Protein AF-A0A7S3TFR4-F1 (afdb_monomer_lite)

Structure (mmCIF, N/CA/C/O backbone):
data_AF-A0A7S3TFR4-F1
#
_entry.id   AF-A0A7S3TFR4-F1
#
loop_
_atom_site.group_PDB
_atom_site.id
_atom_site.type_symbol
_atom_site.label_atom_id
_atom_site.label_alt_id
_atom_site.label_comp_id
_atom_site.label_asym_id
_atom_site.label_entity_id
_atom_site.label_seq_id
_atom_site.pdbx_PDB_ins_code
_atom_site.Cartn_x
_atom_site.Cartn_y
_atom_site.Cartn_z
_atom_site.occupancy
_atom_site.B_iso_or_equiv
_atom_site.auth_seq_id
_atom_site.auth_comp_id
_atom_site.auth_asym_id
_atom_site.auth_atom_id
_atom_site.pdbx_PDB_model_num
ATOM 1 N N . MET A 1 1 ? 2.075 4.810 -17.997 1.00 64.62 1 MET A N 1
ATOM 2 C CA . MET A 1 1 ? 2.510 5.955 -17.161 1.00 64.62 1 MET A CA 1
ATOM 3 C C . MET A 1 1 ? 2.502 7.228 -18.010 1.00 64.62 1 MET A C 1
ATOM 5 O O . MET A 1 1 ? 2.762 7.142 -19.197 1.00 64.62 1 MET A O 1
ATOM 9 N N . VAL A 1 2 ? 2.204 8.414 -17.454 1.00 76.00 2 VAL A N 1
ATOM 10 C CA . VAL A 1 2 ? 2.139 9.679 -18.241 1.00 76.00 2 VAL A CA 1
ATOM 11 C C . VAL A 1 2 ? 3.445 9.972 -18.997 1.00 76.00 2 VAL A C 1
ATOM 13 O O . VAL A 1 2 ? 3.417 10.585 -20.059 1.00 76.00 2 VAL A O 1
ATOM 16 N N . ILE A 1 3 ? 4.580 9.502 -18.472 1.00 80.31 3 ILE A N 1
ATOM 17 C CA . ILE A 1 3 ? 5.901 9.710 -19.076 1.00 80.31 3 ILE A CA 1
ATOM 18 C C . ILE A 1 3 ? 6.060 8.954 -20.402 1.00 80.31 3 ILE A C 1
ATOM 20 O O . ILE A 1 3 ? 6.791 9.419 -21.267 1.00 80.31 3 ILE A O 1
ATOM 24 N N . ASP A 1 4 ? 5.342 7.839 -20.576 1.00 77.88 4 ASP A N 1
ATOM 25 C CA . ASP A 1 4 ? 5.481 6.944 -21.734 1.00 77.88 4 ASP A CA 1
ATOM 26 C C . ASP A 1 4 ? 4.886 7.563 -23.007 1.00 77.88 4 ASP A C 1
ATOM 28 O O . ASP A 1 4 ? 5.137 7.104 -24.115 1.00 77.88 4 ASP A O 1
ATOM 32 N N . SER A 1 5 ? 4.074 8.614 -22.859 1.00 83.94 5 SER A N 1
ATOM 33 C CA . SER A 1 5 ? 3.459 9.344 -23.972 1.00 83.94 5 SER A CA 1
ATOM 34 C C . SER A 1 5 ? 4.226 10.612 -24.366 1.00 83.94 5 SER A C 1
ATOM 36 O O . SER A 1 5 ? 3.820 11.293 -25.307 1.00 83.94 5 SER A O 1
ATOM 38 N N . ILE A 1 6 ? 5.299 10.973 -23.648 1.00 85.25 6 ILE A N 1
ATOM 39 C CA . ILE A 1 6 ? 6.061 12.204 -23.896 1.00 85.25 6 ILE A CA 1
ATOM 40 C C . ILE A 1 6 ? 7.298 11.860 -24.738 1.00 85.25 6 ILE A C 1
ATOM 42 O O . ILE A 1 6 ? 8.104 11.037 -24.305 1.00 85.25 6 ILE A O 1
ATOM 46 N N . PRO A 1 7 ? 7.501 12.496 -25.908 1.00 83.69 7 PRO A N 1
ATOM 47 C CA . PRO A 1 7 ? 8.682 12.240 -26.724 1.00 83.69 7 PRO A CA 1
ATOM 48 C C . PRO A 1 7 ? 9.962 12.685 -26.007 1.00 83.69 7 PRO A C 1
ATOM 50 O O . PRO A 1 7 ? 9.965 13.645 -25.227 1.00 83.69 7 PRO A O 1
ATOM 53 N N . PHE A 1 8 ? 11.072 12.018 -26.323 1.00 82.38 8 PHE A N 1
ATOM 54 C CA . PHE A 1 8 ? 12.394 12.391 -25.827 1.00 82.38 8 PHE A CA 1
ATOM 55 C C . PHE A 1 8 ? 12.713 13.853 -26.163 1.00 82.38 8 PHE A C 1
ATOM 57 O O . PHE A 1 8 ? 12.559 14.307 -27.296 1.00 82.38 8 PHE A O 1
ATOM 64 N N . GLY A 1 9 ? 13.163 14.609 -25.162 1.00 86.06 9 GLY A N 1
ATOM 65 C CA . GLY A 1 9 ? 13.486 16.022 -25.325 1.00 86.06 9 GLY A CA 1
ATOM 66 C C . GLY A 1 9 ? 13.592 16.771 -23.996 1.00 86.06 9 GLY A C 1
ATOM 67 O O . GLY A 1 9 ? 13.460 16.171 -22.925 1.00 86.06 9 GLY A O 1
ATOM 68 N N . PRO A 1 10 ? 13.794 18.100 -24.034 1.00 90.38 10 PRO A N 1
ATOM 69 C CA . PRO A 1 10 ? 13.899 18.918 -22.825 1.00 90.38 10 PRO A CA 1
ATOM 70 C C . PRO A 1 10 ? 12.618 18.881 -21.977 1.00 90.38 10 PRO A C 1
ATOM 72 O O . PRO A 1 10 ? 12.690 18.914 -20.752 1.00 90.38 10 PRO A O 1
ATOM 75 N N . VAL A 1 11 ? 11.444 18.738 -22.607 1.00 89.69 11 VAL A N 1
ATOM 76 C CA . VAL A 1 11 ? 10.155 18.606 -21.903 1.00 89.69 11 VAL A CA 1
ATOM 77 C C . VAL A 1 11 ? 10.121 17.336 -21.048 1.00 89.69 11 VAL A C 1
ATOM 79 O O . VAL A 1 11 ? 9.733 17.398 -19.882 1.00 89.69 11 VAL A O 1
ATOM 82 N N . PHE A 1 12 ? 10.592 16.206 -21.588 1.00 87.69 12 PHE A N 1
ATOM 83 C CA . PHE A 1 12 ? 10.693 14.951 -20.845 1.00 87.69 12 PHE A CA 1
ATOM 84 C C . PHE A 1 12 ? 11.655 15.064 -19.652 1.00 87.69 12 PHE A C 1
ATOM 86 O O . PHE A 1 12 ? 11.333 14.613 -18.552 1.00 87.69 12 PHE A O 1
ATOM 93 N N . GLN A 1 13 ? 12.812 15.709 -19.836 1.00 90.25 13 GLN A N 1
ATOM 94 C CA . GLN A 1 13 ? 13.798 15.900 -18.764 1.00 90.25 13 GLN A CA 1
ATOM 95 C C . GLN A 1 13 ? 13.233 16.739 -17.613 1.00 90.25 13 GLN A C 1
ATOM 97 O O . GLN A 1 13 ? 13.376 16.369 -16.448 1.00 90.25 13 GLN A O 1
ATOM 102 N N . VAL A 1 14 ? 12.541 17.838 -17.931 1.00 93.94 14 VAL A N 1
ATOM 103 C CA . VAL A 1 14 ? 11.892 18.695 -16.927 1.00 93.94 14 VAL A CA 1
ATOM 104 C C . VAL A 1 14 ? 10.770 17.944 -16.207 1.00 93.94 14 VAL A C 1
ATOM 106 O O . VAL A 1 14 ? 10.695 17.994 -14.978 1.00 93.94 14 VAL A O 1
ATOM 109 N N . ALA A 1 15 ? 9.929 17.209 -16.941 1.00 92.75 15 ALA A N 1
ATOM 110 C CA . ALA A 1 15 ? 8.872 16.388 -16.351 1.00 92.75 15 ALA A CA 1
ATOM 111 C C . ALA A 1 15 ? 9.447 15.321 -15.405 1.00 92.75 15 ALA A C 1
ATOM 113 O O . ALA A 1 15 ? 8.971 15.170 -14.280 1.00 92.75 15 ALA A O 1
ATOM 114 N N . SER A 1 16 ? 10.523 14.649 -15.816 1.00 90.31 16 SER A N 1
ATOM 115 C CA . SER A 1 16 ? 11.222 13.646 -15.008 1.00 90.31 16 SER A CA 1
ATOM 116 C C . SER A 1 16 ? 11.832 14.250 -13.745 1.00 90.31 16 SER A C 1
ATOM 118 O O . SER A 1 16 ? 11.647 13.712 -12.657 1.00 90.31 16 SER A O 1
ATOM 120 N N . ALA A 1 17 ? 12.489 15.409 -13.847 1.00 92.81 17 ALA A N 1
ATOM 121 C CA . ALA A 1 17 ? 13.048 16.109 -12.691 1.00 92.81 17 ALA A CA 1
ATOM 122 C C . ALA A 1 17 ? 11.959 16.533 -11.690 1.00 92.81 17 ALA A C 1
ATOM 124 O O . ALA A 1 17 ? 12.129 16.385 -10.475 1.00 92.81 17 ALA A O 1
ATOM 125 N N . CYS A 1 18 ? 10.817 17.012 -12.191 1.00 95.44 18 CYS A N 1
ATOM 126 C CA . CYS A 1 18 ? 9.659 17.347 -11.367 1.00 95.44 18 CYS A CA 1
ATOM 127 C C . CYS A 1 18 ? 9.101 16.106 -10.651 1.00 95.44 18 CYS A C 1
ATOM 129 O O . CYS A 1 18 ? 8.887 16.142 -9.439 1.00 95.44 18 CYS A O 1
ATOM 131 N N . LEU A 1 19 ? 8.944 14.984 -11.365 1.00 92.12 19 LEU A N 1
ATOM 132 C CA . LEU A 1 19 ? 8.474 13.720 -10.792 1.00 92.12 19 LEU A CA 1
ATOM 133 C C . LEU A 1 19 ? 9.426 13.179 -9.723 1.00 92.12 19 LEU A C 1
ATOM 135 O O . LEU A 1 19 ? 8.970 12.827 -8.639 1.00 92.12 19 LEU A O 1
ATOM 139 N N . VAL A 1 20 ? 10.736 13.174 -9.978 1.00 92.44 20 VAL A N 1
ATOM 140 C CA . VAL A 1 20 ? 11.746 12.754 -8.992 1.00 92.44 20 VAL A CA 1
ATOM 141 C C . VAL A 1 20 ? 11.680 13.633 -7.746 1.00 92.44 20 VAL A C 1
ATOM 143 O O . VAL A 1 20 ? 11.651 13.119 -6.629 1.00 92.44 20 VAL A O 1
ATOM 146 N N . THR A 1 21 ? 11.585 14.953 -7.922 1.00 96.00 21 THR A N 1
ATOM 147 C CA . THR A 1 21 ? 11.464 15.901 -6.805 1.00 96.00 21 THR A CA 1
ATOM 148 C C . THR A 1 21 ? 10.192 15.638 -5.997 1.00 96.00 21 THR A C 1
ATOM 150 O O . THR A 1 21 ? 10.235 15.548 -4.769 1.00 96.00 21 THR A O 1
ATOM 153 N N . HIS A 1 22 ? 9.058 15.460 -6.676 1.00 95.44 22 HIS A N 1
ATOM 154 C CA . HIS A 1 22 ? 7.780 15.161 -6.042 1.00 95.44 22 HIS A CA 1
ATOM 155 C C . HIS A 1 22 ? 7.811 13.827 -5.278 1.00 95.44 22 HIS A C 1
ATOM 157 O O . HIS A 1 22 ? 7.335 13.759 -4.140 1.00 95.44 22 HIS A O 1
ATOM 163 N N . MET A 1 23 ? 8.406 12.785 -5.866 1.00 92.75 23 MET A N 1
ATOM 164 C CA . MET A 1 23 ? 8.566 11.474 -5.234 1.00 92.75 23 MET A CA 1
ATOM 165 C C . MET A 1 23 ? 9.485 11.540 -4.015 1.00 92.75 23 MET A C 1
ATOM 167 O O . MET A 1 23 ? 9.132 10.994 -2.972 1.00 92.75 23 MET A O 1
ATOM 171 N N . LEU A 1 24 ? 10.606 12.261 -4.098 1.00 93.81 24 LEU A N 1
ATOM 172 C CA . LEU A 1 24 ? 11.538 12.434 -2.985 1.00 93.81 24 LEU A CA 1
ATOM 173 C C . LEU A 1 24 ? 10.867 13.122 -1.790 1.00 93.81 24 LEU A C 1
ATOM 175 O O . LEU A 1 24 ? 10.916 12.611 -0.673 1.00 93.81 24 LEU A O 1
ATOM 179 N N . ILE A 1 25 ? 10.191 14.251 -2.023 1.00 96.88 25 ILE A N 1
ATOM 180 C CA . ILE A 1 25 ? 9.487 14.990 -0.964 1.00 96.88 25 ILE A CA 1
ATOM 181 C C . ILE A 1 25 ? 8.384 14.120 -0.347 1.00 96.88 25 ILE A C 1
ATOM 183 O O . ILE A 1 25 ? 8.279 14.014 0.876 1.00 96.88 25 ILE A O 1
ATOM 187 N N . SER A 1 26 ? 7.586 13.457 -1.187 1.00 95.38 26 SER A N 1
ATOM 188 C CA . SER A 1 26 ? 6.506 12.578 -0.732 1.00 95.38 26 SER A CA 1
ATOM 189 C C . SER A 1 26 ? 7.031 11.401 0.090 1.00 95.38 26 SER A C 1
ATOM 191 O O . SER A 1 26 ? 6.427 11.054 1.106 1.00 95.38 26 SER A O 1
ATOM 193 N N . TYR A 1 27 ? 8.155 10.805 -0.317 1.00 92.50 27 TYR A N 1
ATOM 194 C CA . TYR A 1 27 ? 8.808 9.726 0.416 1.00 92.50 27 TYR A CA 1
ATOM 195 C C . TYR A 1 27 ? 9.276 10.195 1.793 1.00 92.50 27 TYR A C 1
ATOM 197 O O . TYR A 1 27 ? 8.925 9.560 2.781 1.00 92.50 27 TYR A O 1
ATOM 205 N N . LEU A 1 28 ? 9.971 11.335 1.881 1.00 93.69 28 LEU A N 1
ATOM 206 C CA . LEU A 1 28 ? 10.481 11.868 3.151 1.00 93.69 28 LEU A CA 1
ATOM 207 C C . LEU A 1 28 ? 9.361 12.168 4.158 1.00 93.69 28 LEU A C 1
ATOM 209 O O . LEU A 1 28 ? 9.478 11.844 5.339 1.00 93.69 28 LEU A O 1
ATOM 213 N N . ILE A 1 29 ? 8.251 12.758 3.704 1.00 96.19 29 ILE A N 1
ATOM 214 C CA . ILE A 1 29 ? 7.110 13.057 4.583 1.00 96.19 29 ILE A CA 1
ATOM 215 C C . ILE A 1 29 ? 6.465 11.753 5.073 1.00 96.19 29 ILE A C 1
ATOM 217 O O . ILE A 1 29 ? 6.232 11.580 6.272 1.00 96.19 29 ILE A O 1
ATOM 221 N N . LYS A 1 30 ? 6.196 10.812 4.158 1.00 94.31 30 LYS A N 1
ATOM 222 C CA . LYS A 1 30 ? 5.551 9.534 4.493 1.00 94.31 30 LYS A CA 1
ATOM 223 C C . LYS A 1 30 ? 6.444 8.659 5.375 1.00 94.31 30 LYS A C 1
ATOM 225 O O . LYS A 1 30 ? 5.941 8.063 6.326 1.00 94.31 30 LYS A O 1
ATOM 230 N N . SER A 1 31 ? 7.753 8.615 5.122 1.00 94.25 31 SER A N 1
ATOM 231 C CA . SER A 1 31 ? 8.696 7.788 5.881 1.00 94.25 31 SER A CA 1
ATOM 232 C C . SER A 1 31 ? 8.783 8.218 7.343 1.00 94.25 31 SER A C 1
ATOM 234 O O . SER A 1 31 ? 8.852 7.357 8.217 1.00 94.25 31 SER A O 1
ATOM 236 N N . VAL A 1 32 ? 8.716 9.522 7.639 1.00 95.50 32 VAL A N 1
ATOM 237 C CA . VAL A 1 32 ? 8.711 10.028 9.023 1.00 95.50 32 VAL A CA 1
ATOM 238 C C . VAL A 1 32 ? 7.452 9.581 9.767 1.00 95.50 32 VAL A C 1
ATOM 240 O O . VAL A 1 32 ? 7.544 9.113 10.903 1.00 95.50 32 VAL A O 1
ATOM 243 N N . VAL A 1 33 ? 6.278 9.675 9.134 1.00 96.06 33 VAL A N 1
ATOM 244 C CA . VAL A 1 33 ? 5.006 9.252 9.746 1.00 96.06 33 VAL A CA 1
ATOM 245 C C . VAL A 1 33 ? 4.995 7.744 9.996 1.00 96.06 33 VAL A C 1
ATOM 247 O O . VAL A 1 33 ? 4.668 7.309 11.100 1.00 96.06 33 VAL A O 1
ATOM 250 N N . VAL A 1 34 ? 5.403 6.954 9.000 1.00 94.62 34 VAL A N 1
ATOM 251 C CA . VAL A 1 34 ? 5.481 5.490 9.100 1.00 94.62 34 VAL A CA 1
ATOM 252 C C . VAL A 1 34 ? 6.470 5.079 10.189 1.00 94.62 34 VAL A C 1
ATOM 254 O O . VAL A 1 34 ? 6.107 4.320 11.083 1.00 94.62 34 VAL A O 1
ATOM 257 N N . THR A 1 35 ? 7.682 5.634 10.189 1.00 95.50 35 THR A N 1
ATOM 258 C CA . THR A 1 35 ? 8.710 5.323 11.198 1.00 95.50 35 THR A CA 1
ATOM 259 C C . THR A 1 35 ? 8.235 5.669 12.605 1.00 95.50 35 THR A C 1
ATOM 261 O O . THR A 1 35 ? 8.437 4.884 13.527 1.00 95.50 35 THR A O 1
ATOM 264 N N . LYS A 1 36 ? 7.527 6.793 12.781 1.00 95.06 36 LYS A N 1
ATOM 265 C CA . LYS A 1 36 ? 6.927 7.155 14.071 1.00 95.06 36 LYS A CA 1
ATOM 266 C C . LYS A 1 36 ? 5.860 6.165 14.516 1.00 95.06 36 LYS A C 1
ATOM 268 O O . LYS A 1 36 ? 5.837 5.794 15.686 1.00 95.06 36 LYS A O 1
ATOM 273 N N . ALA A 1 37 ? 4.993 5.732 13.604 1.00 95.25 37 ALA A N 1
ATOM 274 C CA . ALA A 1 37 ? 3.982 4.724 13.902 1.00 95.25 37 ALA A CA 1
ATOM 275 C C . ALA A 1 37 ? 4.628 3.387 14.304 1.00 95.25 37 ALA A C 1
ATOM 277 O O . ALA A 1 37 ? 4.241 2.814 15.320 1.00 95.25 37 ALA A O 1
ATOM 278 N N . PHE A 1 38 ? 5.658 2.941 13.577 1.00 95.31 38 PHE A N 1
ATOM 279 C CA . PHE A 1 38 ? 6.428 1.740 13.915 1.00 95.31 38 PHE A CA 1
ATOM 280 C C . PHE A 1 38 ? 7.137 1.862 15.266 1.00 95.31 38 PHE A C 1
ATOM 282 O O . PHE A 1 38 ? 7.033 0.959 16.091 1.00 95.31 38 PHE A O 1
ATOM 289 N N . HIS A 1 39 ? 7.805 2.986 15.534 1.00 95.81 39 HIS A N 1
ATOM 290 C CA . HIS A 1 39 ? 8.498 3.197 16.803 1.00 95.81 39 HIS A CA 1
ATOM 291 C C . HIS A 1 39 ? 7.521 3.212 17.987 1.00 95.81 39 HIS A C 1
ATOM 293 O O . HIS A 1 39 ? 7.762 2.537 18.983 1.00 95.81 39 HIS A O 1
ATOM 299 N N . ASN A 1 40 ? 6.378 3.895 17.849 1.00 96.06 40 ASN A N 1
ATOM 300 C CA . ASN A 1 40 ? 5.315 3.882 18.857 1.00 96.06 40 ASN A CA 1
ATOM 301 C C . ASN A 1 40 ? 4.728 2.479 19.074 1.00 96.06 40 ASN A C 1
ATOM 303 O O . ASN A 1 40 ? 4.366 2.144 20.197 1.00 96.06 40 ASN A O 1
ATOM 307 N N . ALA A 1 41 ? 4.610 1.667 18.021 1.00 95.31 41 ALA A N 1
ATOM 308 C CA . ALA A 1 41 ? 4.085 0.309 18.126 1.00 95.31 41 ALA A CA 1
ATOM 309 C C . ALA A 1 41 ? 5.061 -0.651 18.828 1.00 95.31 41 ALA A C 1
ATOM 311 O O . ALA A 1 41 ? 4.618 -1.553 19.537 1.00 95.31 41 ALA A O 1
ATOM 312 N N . LEU A 1 42 ? 6.372 -0.461 18.644 1.00 95.19 42 LEU A N 1
ATOM 313 C CA . LEU A 1 42 ? 7.409 -1.315 19.230 1.00 95.19 42 LEU A CA 1
ATOM 314 C C . LEU A 1 42 ? 7.815 -0.890 20.649 1.00 95.19 42 LEU A C 1
ATOM 316 O O . LEU A 1 42 ? 8.076 -1.749 21.488 1.00 95.19 42 LEU A O 1
ATOM 320 N N . ASP A 1 43 ? 7.881 0.414 20.924 1.00 94.44 43 ASP A N 1
ATOM 321 C CA . ASP A 1 43 ? 8.330 0.956 22.211 1.00 94.44 43 ASP A CA 1
ATOM 322 C C . ASP A 1 43 ? 7.586 2.253 22.572 1.00 94.44 43 ASP A C 1
ATOM 324 O O . ASP A 1 43 ? 8.154 3.345 22.642 1.00 94.44 43 ASP A O 1
ATOM 328 N N . ALA A 1 44 ? 6.280 2.128 22.830 1.00 94.31 44 ALA A N 1
ATOM 329 C CA . ALA A 1 44 ? 5.421 3.253 23.207 1.00 94.31 44 ALA A CA 1
ATOM 330 C C . ALA A 1 44 ? 5.934 4.040 24.430 1.00 94.31 44 ALA A C 1
ATOM 332 O O . ALA A 1 44 ? 5.674 5.237 24.539 1.00 94.31 44 ALA A O 1
ATOM 333 N N . ALA A 1 45 ? 6.656 3.384 25.349 1.00 93.81 45 ALA A N 1
ATOM 334 C CA . ALA A 1 45 ? 7.148 3.999 26.581 1.00 93.81 45 ALA A CA 1
ATOM 335 C C . ALA A 1 45 ? 8.323 4.955 26.335 1.00 93.81 45 ALA A C 1
ATOM 337 O O . ALA A 1 45 ? 8.422 5.989 26.995 1.00 93.81 45 ALA A O 1
ATOM 338 N N . ASN A 1 46 ? 9.209 4.626 25.390 1.00 91.19 46 ASN A N 1
ATOM 339 C CA . ASN A 1 46 ? 10.393 5.437 25.102 1.00 91.19 46 ASN A CA 1
ATOM 340 C C . ASN A 1 46 ? 10.244 6.321 23.859 1.00 91.19 46 ASN A C 1
ATOM 342 O O . ASN A 1 46 ? 11.061 7.223 23.670 1.00 91.19 46 ASN A O 1
ATOM 346 N N . ALA A 1 47 ? 9.203 6.126 23.044 1.00 90.12 47 ALA A N 1
ATOM 347 C CA . ALA A 1 47 ? 9.046 6.826 21.771 1.00 90.12 47 ALA A CA 1
ATOM 348 C C . ALA A 1 47 ? 8.946 8.361 21.880 1.00 90.12 47 ALA A C 1
ATOM 350 O O . ALA A 1 47 ? 9.276 9.062 20.924 1.00 90.12 47 ALA A O 1
ATOM 351 N N . SER A 1 48 ? 8.527 8.900 23.031 1.00 92.25 48 SER A N 1
ATOM 352 C CA . SER A 1 48 ? 8.459 10.349 23.284 1.00 92.25 48 SER A CA 1
ATOM 353 C C . SER A 1 48 ? 9.616 10.904 24.121 1.00 92.25 48 SER A C 1
ATOM 355 O O . SER A 1 48 ? 9.657 12.108 24.366 1.00 92.25 48 SER A O 1
ATOM 357 N N . LEU A 1 49 ? 10.523 10.054 24.613 1.00 93.62 49 LEU A N 1
ATOM 358 C CA . LEU A 1 49 ? 11.623 10.472 25.483 1.00 93.62 49 LEU A CA 1
ATOM 359 C C . LEU A 1 49 ? 12.861 10.831 24.657 1.00 93.62 49 LEU A C 1
ATOM 361 O O . LEU A 1 49 ? 13.272 10.057 23.794 1.00 93.62 49 LEU A O 1
ATOM 365 N N . ASP A 1 50 ? 13.519 11.944 24.985 1.00 94.94 50 ASP A N 1
ATOM 366 C CA . ASP A 1 50 ? 14.771 12.368 24.342 1.00 94.94 50 ASP A CA 1
ATOM 367 C C . ASP A 1 50 ? 15.991 11.652 24.952 1.00 94.94 50 ASP A C 1
ATOM 369 O O . ASP A 1 50 ? 16.876 12.238 25.574 1.00 94.94 50 ASP A O 1
ATOM 373 N N . THR A 1 51 ? 15.999 10.323 24.851 1.00 96.44 51 THR A N 1
ATOM 374 C CA . THR A 1 51 ? 17.104 9.480 25.327 1.00 96.44 51 THR A CA 1
ATOM 375 C C . THR A 1 51 ? 17.888 8.914 24.148 1.00 96.44 51 THR A C 1
ATOM 377 O O . THR A 1 51 ? 17.327 8.631 23.088 1.00 96.44 51 THR A O 1
ATOM 380 N N . ARG A 1 52 ? 19.191 8.649 24.332 1.00 95.19 52 ARG A N 1
ATOM 381 C CA . ARG A 1 52 ? 20.021 7.986 23.301 1.00 95.19 52 ARG A CA 1
ATOM 382 C C . ARG A 1 52 ? 19.422 6.658 22.822 1.00 95.19 52 ARG A C 1
ATOM 384 O O . ARG A 1 52 ? 19.568 6.309 21.656 1.00 95.19 52 ARG A O 1
ATOM 391 N N . ARG A 1 53 ? 18.737 5.932 23.713 1.00 93.69 53 ARG A N 1
ATOM 392 C CA . ARG A 1 53 ? 18.047 4.676 23.391 1.00 93.69 53 ARG A CA 1
ATOM 393 C C . ARG A 1 53 ? 16.874 4.899 22.432 1.00 93.69 53 ARG A C 1
ATOM 395 O O . ARG A 1 53 ? 16.768 4.159 21.462 1.00 93.69 53 ARG A O 1
ATOM 402 N N . SER A 1 54 ? 16.053 5.923 22.670 1.00 94.25 54 SER A N 1
ATOM 403 C CA . SER A 1 54 ? 14.942 6.298 21.781 1.00 94.25 54 SER A CA 1
ATOM 404 C C . SER A 1 54 ? 15.445 6.696 20.389 1.00 94.25 54 SER A C 1
ATOM 406 O O . SER A 1 54 ? 14.946 6.205 19.378 1.00 94.25 54 SER A O 1
ATOM 408 N N . TRP A 1 55 ? 16.529 7.476 20.321 1.00 95.56 55 TRP A N 1
ATOM 409 C CA . TRP A 1 55 ? 17.186 7.811 19.053 1.00 95.56 55 TRP A CA 1
ATOM 410 C C . TRP A 1 55 ? 17.729 6.583 18.314 1.00 95.56 55 TRP A C 1
ATOM 412 O O . TRP A 1 55 ? 17.576 6.482 17.097 1.00 95.56 55 TRP A O 1
ATOM 422 N N . ALA A 1 56 ? 18.348 5.634 19.020 1.00 95.75 56 ALA A N 1
ATOM 423 C CA . ALA A 1 56 ? 18.810 4.387 18.412 1.00 95.75 56 ALA A CA 1
ATOM 424 C C . ALA A 1 56 ? 17.635 3.544 17.880 1.00 95.75 56 ALA A C 1
ATOM 426 O O . ALA A 1 56 ? 17.704 3.047 16.757 1.00 95.75 56 ALA A O 1
ATOM 427 N N . GLY A 1 57 ? 16.540 3.447 18.645 1.00 95.06 57 GLY A N 1
ATOM 428 C CA . GLY A 1 57 ? 15.308 2.767 18.232 1.00 95.06 57 GLY A CA 1
ATOM 429 C C . GLY A 1 57 ? 14.675 3.396 16.990 1.00 95.06 57 GLY A C 1
ATOM 430 O O . GLY A 1 57 ? 14.341 2.688 16.039 1.00 95.06 57 GLY A O 1
ATOM 431 N N . TRP A 1 58 ? 14.603 4.728 16.943 1.00 95.00 58 TRP A N 1
ATOM 432 C CA . TRP A 1 58 ? 14.130 5.468 15.773 1.00 95.00 58 TRP A CA 1
ATOM 433 C C . TRP A 1 58 ? 14.979 5.193 14.526 1.00 95.00 58 TRP A C 1
ATOM 435 O O . TRP A 1 58 ? 14.437 4.869 13.469 1.00 95.00 58 TRP A O 1
ATOM 445 N N . ASN A 1 59 ? 16.310 5.284 14.640 1.00 96.00 59 ASN A N 1
ATOM 446 C CA . ASN A 1 59 ? 17.217 5.022 13.518 1.00 96.00 59 ASN A CA 1
ATOM 447 C C . ASN A 1 59 ? 17.097 3.579 13.012 1.00 96.00 59 ASN A C 1
ATOM 449 O O . ASN A 1 59 ? 17.098 3.357 11.803 1.00 96.00 59 ASN A O 1
ATOM 453 N N . LEU A 1 60 ? 16.936 2.607 13.915 1.00 96.31 60 LEU A N 1
ATOM 454 C CA . LEU A 1 60 ? 16.709 1.212 13.544 1.00 96.31 60 LEU A CA 1
ATOM 455 C C . LEU A 1 60 ? 15.385 1.030 12.784 1.00 96.31 60 LEU A C 1
ATOM 457 O O . LEU A 1 60 ? 15.353 0.327 11.773 1.00 96.31 60 LEU A O 1
ATOM 461 N N . CYS A 1 61 ? 14.308 1.692 13.220 1.00 95.62 61 CYS A N 1
ATOM 462 C CA . CYS A 1 61 ? 13.026 1.670 12.512 1.00 95.62 61 CYS A CA 1
ATOM 463 C C . CYS A 1 61 ? 13.155 2.284 11.109 1.00 95.62 61 CYS A C 1
ATOM 465 O O . CYS A 1 61 ? 12.709 1.681 10.135 1.00 95.62 61 CYS A O 1
ATOM 467 N N . MET A 1 62 ? 13.822 3.437 10.989 1.00 95.94 62 MET A N 1
ATOM 468 C CA . MET A 1 62 ? 14.059 4.104 9.704 1.00 95.94 62 MET A CA 1
ATOM 469 C C . MET A 1 62 ? 14.872 3.217 8.751 1.00 95.94 62 MET A C 1
ATOM 471 O O . MET A 1 62 ? 14.503 3.054 7.588 1.00 95.94 62 MET A O 1
ATOM 475 N N . LEU A 1 63 ? 15.949 2.600 9.250 1.00 96.38 63 LEU A N 1
ATOM 476 C CA . LEU A 1 63 ? 16.778 1.673 8.480 1.00 96.38 63 LEU A CA 1
ATOM 477 C C . LEU A 1 63 ? 15.966 0.460 8.011 1.00 96.38 63 LEU A C 1
ATOM 479 O O . LEU A 1 63 ? 16.081 0.061 6.858 1.00 96.38 63 LEU A O 1
ATOM 483 N N . THR A 1 64 ? 15.107 -0.083 8.873 1.00 95.75 64 THR A N 1
ATOM 484 C CA . THR A 1 64 ? 14.240 -1.223 8.539 1.00 95.75 64 THR A CA 1
ATOM 485 C C . THR A 1 64 ? 13.262 -0.873 7.417 1.00 95.75 64 THR A C 1
ATOM 487 O O . THR A 1 64 ? 13.141 -1.626 6.453 1.00 95.75 64 THR A O 1
ATOM 490 N N . VAL A 1 65 ? 12.605 0.290 7.497 1.00 94.38 65 VAL A N 1
ATOM 491 C CA . VAL A 1 65 ? 11.692 0.768 6.446 1.00 94.38 65 VAL A CA 1
ATOM 492 C C . VAL A 1 65 ? 12.443 1.001 5.132 1.00 94.38 65 VAL A C 1
ATOM 494 O O . VAL A 1 65 ? 11.965 0.592 4.077 1.00 94.38 65 VAL A O 1
ATOM 497 N N . MET A 1 66 ? 13.637 1.601 5.187 1.00 93.81 66 MET A N 1
ATOM 498 C CA . MET A 1 66 ? 14.466 1.848 4.004 1.00 93.81 66 MET A CA 1
ATOM 499 C C . MET A 1 66 ? 14.918 0.546 3.332 1.00 93.81 66 MET A C 1
ATOM 501 O O . MET A 1 66 ? 14.808 0.419 2.115 1.00 93.81 66 MET A O 1
ATOM 505 N N . VAL A 1 67 ? 15.389 -0.435 4.109 1.00 94.88 67 VAL A N 1
ATOM 506 C CA . VAL A 1 67 ? 15.777 -1.756 3.588 1.00 94.88 67 VAL A CA 1
ATOM 507 C C . VAL A 1 67 ? 14.568 -2.476 2.995 1.00 94.88 67 VAL A C 1
ATOM 509 O O . VAL A 1 67 ? 14.675 -3.032 1.908 1.00 94.88 67 VAL A O 1
ATOM 512 N N . GLY A 1 68 ? 13.405 -2.418 3.649 1.00 92.50 68 GLY A N 1
ATOM 513 C CA . GLY A 1 68 ? 12.166 -2.989 3.118 1.00 92.50 68 GLY A CA 1
ATOM 514 C C . GLY A 1 68 ? 11.765 -2.383 1.771 1.00 92.50 68 GLY A C 1
ATOM 515 O O . GLY A 1 68 ? 11.458 -3.122 0.840 1.00 92.50 68 GLY A O 1
ATOM 516 N N . ALA A 1 69 ? 11.838 -1.054 1.642 1.00 89.94 69 ALA A N 1
ATOM 517 C CA . ALA A 1 69 ? 11.560 -0.351 0.389 1.00 89.94 69 ALA A CA 1
ATOM 518 C C . ALA A 1 69 ? 12.587 -0.668 -0.712 1.00 89.94 69 ALA A C 1
ATOM 520 O O . ALA A 1 69 ? 12.229 -0.806 -1.878 1.00 89.94 69 ALA A O 1
ATOM 521 N N . TYR A 1 70 ? 13.865 -0.810 -0.352 1.00 89.69 70 TYR A N 1
ATOM 522 C CA . TYR A 1 70 ? 14.904 -1.227 -1.291 1.00 89.69 70 TYR A CA 1
ATOM 523 C C . TYR A 1 70 ? 14.658 -2.654 -1.794 1.00 89.69 70 TYR A C 1
ATOM 525 O O . TYR A 1 70 ? 14.707 -2.902 -2.996 1.00 89.69 70 TYR A O 1
ATOM 533 N N . LEU A 1 71 ? 14.345 -3.591 -0.896 1.00 90.25 71 LEU A N 1
ATOM 534 C CA . LEU A 1 71 ? 14.050 -4.972 -1.271 1.00 90.25 71 LEU A CA 1
ATOM 535 C C . LEU A 1 71 ? 12.802 -5.062 -2.152 1.00 90.25 71 LEU A C 1
ATOM 537 O O . LEU A 1 71 ? 12.838 -5.760 -3.163 1.00 90.25 71 LEU A O 1
ATOM 541 N N . SER A 1 72 ? 11.727 -4.333 -1.832 1.00 85.81 72 SER A N 1
ATOM 542 C CA . SER A 1 72 ? 10.519 -4.335 -2.666 1.00 85.81 72 SER A CA 1
ATOM 543 C C . SER A 1 72 ? 10.780 -3.756 -4.057 1.00 85.81 72 SER A C 1
ATOM 545 O O . SER A 1 72 ? 10.323 -4.338 -5.038 1.00 85.81 72 SER A O 1
ATOM 547 N N . ALA A 1 73 ? 11.573 -2.684 -4.153 1.00 83.56 73 ALA A N 1
ATOM 548 C CA . ALA A 1 73 ? 11.957 -2.076 -5.426 1.00 83.56 73 ALA A CA 1
ATOM 549 C C . ALA A 1 73 ? 12.816 -2.995 -6.313 1.00 83.56 73 ALA A C 1
ATOM 551 O O . ALA A 1 73 ? 12.741 -2.893 -7.529 1.00 83.56 73 ALA A O 1
ATOM 552 N N . ASN A 1 74 ? 13.621 -3.890 -5.727 1.00 82.94 74 ASN A N 1
ATOM 553 C CA . ASN A 1 74 ? 14.431 -4.848 -6.494 1.00 82.94 74 ASN A CA 1
ATOM 554 C C . ASN A 1 74 ? 13.708 -6.174 -6.776 1.00 82.94 74 ASN A C 1
ATOM 556 O O . ASN A 1 74 ? 14.116 -6.913 -7.668 1.00 82.94 74 ASN A O 1
ATOM 560 N N . THR A 1 75 ? 12.671 -6.503 -6.000 1.00 82.44 75 THR A N 1
ATOM 561 C CA . THR A 1 75 ? 11.933 -7.767 -6.157 1.00 82.44 75 THR A CA 1
ATOM 562 C C . THR A 1 75 ? 10.912 -7.692 -7.284 1.00 82.44 75 THR A C 1
ATOM 564 O O . THR A 1 75 ? 10.707 -8.684 -7.975 1.00 82.44 75 THR A O 1
ATOM 567 N N . ILE A 1 76 ? 10.256 -6.541 -7.464 1.00 78.50 76 ILE A N 1
ATOM 568 C CA . ILE A 1 76 ? 9.240 -6.363 -8.503 1.00 78.50 76 ILE A CA 1
ATOM 569 C C . ILE A 1 76 ? 9.807 -5.403 -9.557 1.00 78.50 76 ILE A C 1
ATOM 571 O O . ILE A 1 76 ? 9.900 -4.205 -9.282 1.00 78.50 76 ILE A O 1
ATOM 575 N N . PRO A 1 77 ? 10.202 -5.909 -10.741 1.00 67.88 77 PRO A N 1
ATOM 576 C CA . PRO A 1 77 ? 10.938 -5.131 -11.739 1.00 67.88 77 PRO A CA 1
ATOM 577 C C . PRO A 1 77 ? 10.120 -3.981 -12.348 1.00 67.88 77 PRO A C 1
ATOM 579 O O . PRO A 1 77 ? 10.704 -3.030 -12.864 1.00 67.88 77 PRO A O 1
ATOM 582 N N . PHE A 1 78 ? 8.784 -4.008 -12.226 1.00 74.25 78 PHE A N 1
ATOM 583 C CA . PHE A 1 78 ? 7.894 -2.964 -12.737 1.00 74.25 78 PHE A CA 1
ATOM 584 C C . PHE A 1 78 ? 7.114 -2.287 -11.616 1.00 74.25 78 PHE A C 1
ATOM 586 O O . PHE A 1 78 ? 6.287 -2.885 -10.928 1.00 74.25 78 PHE A O 1
ATOM 593 N N . PHE A 1 79 ? 7.331 -0.979 -11.482 1.00 80.19 79 PHE A N 1
ATOM 594 C CA . PHE A 1 79 ? 6.599 -0.146 -10.532 1.00 80.19 79 PHE A CA 1
ATOM 595 C C . PHE A 1 79 ? 5.080 -0.196 -10.763 1.00 80.19 79 PHE A C 1
ATOM 597 O O . PHE A 1 79 ? 4.332 -0.148 -9.793 1.00 80.19 79 PHE A O 1
ATOM 604 N N . ALA A 1 80 ? 4.627 -0.330 -12.015 1.00 85.19 80 ALA A N 1
ATOM 605 C CA . ALA A 1 80 ? 3.206 -0.434 -12.349 1.00 85.19 80 ALA A CA 1
ATOM 606 C C . ALA A 1 80 ? 2.557 -1.673 -11.711 1.00 85.19 80 ALA A C 1
ATOM 608 O O . ALA A 1 80 ? 1.597 -1.523 -10.963 1.00 85.19 80 ALA A O 1
ATOM 609 N N . ASP A 1 81 ? 3.144 -2.857 -11.894 1.00 88.25 81 ASP A N 1
ATOM 610 C CA . ASP A 1 81 ? 2.610 -4.105 -11.335 1.00 88.25 81 ASP A CA 1
ATOM 611 C C . ASP A 1 81 ? 2.630 -4.104 -9.799 1.00 88.25 81 ASP A C 1
ATOM 613 O O . ASP A 1 81 ? 1.687 -4.563 -9.150 1.00 88.25 81 ASP A O 1
ATOM 617 N N . LEU A 1 82 ? 3.681 -3.533 -9.191 1.00 87.50 82 LEU A N 1
ATOM 618 C CA . LEU A 1 82 ? 3.739 -3.332 -7.741 1.00 87.50 82 LEU A CA 1
ATOM 619 C C . LEU A 1 82 ? 2.623 -2.395 -7.261 1.00 87.50 82 LEU A C 1
ATOM 621 O O . LEU A 1 82 ? 1.982 -2.668 -6.245 1.00 87.50 82 LEU A O 1
ATOM 625 N N . VAL A 1 83 ? 2.407 -1.276 -7.954 1.00 90.62 83 VAL A N 1
ATOM 626 C CA . VAL A 1 83 ? 1.358 -0.308 -7.612 1.00 90.62 83 VAL A CA 1
ATOM 627 C C . VAL A 1 83 ? -0.023 -0.924 -7.786 1.00 90.62 83 VAL A C 1
ATOM 629 O O . VAL A 1 83 ? -0.869 -0.704 -6.924 1.00 90.62 83 VAL A O 1
ATOM 632 N N . ASP A 1 84 ? -0.237 -1.732 -8.818 1.00 92.25 84 ASP A N 1
ATOM 633 C CA . ASP A 1 84 ? -1.498 -2.436 -9.043 1.00 92.25 84 ASP A CA 1
ATOM 634 C C . ASP A 1 84 ? -1.748 -3.476 -7.950 1.00 92.25 84 ASP A C 1
ATOM 636 O O . ASP A 1 84 ? -2.836 -3.517 -7.379 1.00 92.25 84 ASP A O 1
ATOM 640 N N . LEU A 1 85 ? -0.725 -4.243 -7.561 1.00 93.25 85 LEU A N 1
ATOM 641 C CA . LEU A 1 85 ? -0.815 -5.201 -6.459 1.00 93.25 85 LEU A CA 1
ATOM 642 C C . LEU A 1 85 ? -1.118 -4.510 -5.119 1.00 93.25 85 LEU A C 1
ATOM 644 O O . LEU A 1 85 ? -2.000 -4.940 -4.367 1.00 93.25 85 LEU A O 1
ATOM 648 N N . LEU A 1 86 ? -0.406 -3.423 -4.804 1.00 93.06 86 LEU A N 1
ATOM 649 C CA . LEU A 1 86 ? -0.656 -2.616 -3.605 1.00 93.06 86 LEU A CA 1
ATOM 650 C C . LEU A 1 86 ? -2.039 -1.961 -3.659 1.00 93.06 86 LEU A C 1
ATOM 652 O O . LEU A 1 86 ? -2.743 -1.908 -2.651 1.00 93.06 86 LEU A O 1
ATOM 656 N N . GLY A 1 87 ? -2.444 -1.490 -4.833 1.00 94.56 87 GLY A N 1
ATOM 657 C CA . GLY A 1 87 ? -3.733 -0.868 -5.081 1.00 94.56 87 GLY A CA 1
ATOM 658 C C . GLY A 1 87 ? -4.882 -1.852 -4.898 1.00 94.56 87 GLY A C 1
ATOM 659 O O . GLY A 1 87 ? -5.865 -1.508 -4.248 1.00 94.56 87 GLY A O 1
ATOM 660 N N . ALA A 1 88 ? -4.739 -3.082 -5.384 1.00 95.56 88 ALA A N 1
ATOM 661 C CA . ALA A 1 88 ? -5.736 -4.137 -5.255 1.00 95.56 88 ALA A CA 1
ATOM 662 C C . ALA A 1 88 ? -5.860 -4.670 -3.818 1.00 95.56 88 ALA A C 1
ATOM 664 O O . ALA A 1 88 ? -6.958 -5.005 -3.377 1.00 95.56 88 ALA A O 1
ATOM 665 N N . SER A 1 89 ? -4.757 -4.721 -3.068 1.00 95.12 89 SER A N 1
ATOM 666 C CA . SER A 1 89 ? -4.733 -5.289 -1.713 1.00 95.12 89 SER A CA 1
ATOM 667 C C . SER A 1 89 ? -4.992 -4.254 -0.611 1.00 95.12 89 SER A C 1
ATOM 669 O O . SER A 1 89 ? -5.872 -4.435 0.234 1.00 95.12 89 SER A O 1
ATOM 671 N N . VAL A 1 90 ? -4.248 -3.146 -0.608 1.00 95.50 90 VAL A N 1
ATOM 672 C CA . VAL A 1 90 ? -4.241 -2.165 0.489 1.00 95.50 90 VAL A CA 1
ATOM 673 C C . VAL A 1 90 ? -5.365 -1.144 0.344 1.00 95.50 90 VAL A C 1
ATOM 675 O O . VAL A 1 90 ? -5.922 -0.710 1.357 1.00 95.50 90 VAL A O 1
ATOM 678 N N . THR A 1 91 ? -5.742 -0.759 -0.881 1.00 95.75 91 THR A N 1
ATOM 679 C CA . THR A 1 91 ? -6.808 0.240 -1.077 1.00 95.75 91 THR A CA 1
ATOM 680 C C . THR A 1 91 ? -8.139 -0.248 -0.521 1.00 95.75 91 THR A C 1
ATOM 682 O O . THR A 1 91 ? -8.709 0.471 0.297 1.00 95.75 91 THR A O 1
ATOM 685 N N . PRO A 1 92 ? -8.644 -1.459 -0.839 1.00 96.88 92 PRO A N 1
ATOM 686 C CA . PRO A 1 92 ? -9.943 -1.845 -0.309 1.00 96.88 92 PRO A CA 1
ATOM 687 C C . PRO A 1 92 ? -9.910 -2.055 1.210 1.00 96.88 92 PRO A C 1
ATOM 689 O O . PRO A 1 92 ? -10.850 -1.689 1.916 1.00 96.88 92 PRO A O 1
ATOM 692 N N . LEU A 1 93 ? -8.784 -2.549 1.738 1.00 96.50 93 LEU A N 1
ATOM 693 C CA . LEU A 1 93 ? -8.572 -2.673 3.177 1.00 96.50 93 LEU A CA 1
ATOM 694 C C . LEU A 1 93 ? -8.647 -1.311 3.885 1.00 96.50 93 LEU A C 1
ATOM 696 O O . LEU A 1 93 ? -9.341 -1.169 4.891 1.00 96.50 93 LEU A O 1
ATOM 700 N N . SER A 1 94 ? -7.942 -0.304 3.370 1.00 95.94 94 SER A N 1
ATOM 701 C CA . SER A 1 94 ? -7.849 1.012 4.012 1.00 95.94 94 SER A CA 1
ATOM 702 C C . SER A 1 94 ? -9.070 1.901 3.774 1.00 95.94 94 SER A C 1
ATOM 704 O O . SER A 1 94 ? -9.461 2.633 4.681 1.00 95.94 94 SER A O 1
ATOM 706 N N . CYS A 1 95 ? -9.684 1.828 2.593 1.00 96.75 95 CYS A N 1
ATOM 707 C CA . CYS A 1 95 ? -10.776 2.711 2.190 1.00 96.75 95 CYS A CA 1
ATOM 708 C C . CYS A 1 95 ? -12.172 2.162 2.498 1.00 96.75 95 CYS A C 1
ATOM 710 O O . CYS A 1 95 ? -13.070 2.965 2.721 1.00 96.75 95 CYS A O 1
ATOM 712 N N . TYR A 1 96 ? -12.363 0.840 2.534 1.00 96.69 96 TYR A N 1
ATOM 713 C CA . TYR A 1 96 ? -13.675 0.241 2.813 1.00 96.69 96 TYR A CA 1
ATOM 714 C C . TYR A 1 96 ? -13.670 -0.493 4.149 1.00 96.69 96 TYR A C 1
ATOM 716 O O . TYR A 1 96 ? -14.425 -0.148 5.058 1.00 96.69 96 TYR A O 1
ATOM 724 N N . ILE A 1 97 ? -12.772 -1.467 4.319 1.00 97.12 97 ILE A N 1
ATOM 725 C CA . ILE A 1 97 ? -12.788 -2.341 5.498 1.00 97.12 97 ILE A CA 1
ATOM 726 C C . ILE A 1 97 ? -12.542 -1.538 6.782 1.00 97.12 97 ILE A C 1
ATOM 728 O O . ILE A 1 97 ? -13.358 -1.603 7.701 1.00 97.12 97 ILE A O 1
ATOM 732 N N . LEU A 1 98 ? -11.467 -0.746 6.863 1.00 96.62 98 LEU A N 1
ATOM 733 C CA . LEU A 1 98 ? -11.157 0.021 8.077 1.00 96.62 98 LEU A CA 1
ATOM 734 C C . LEU A 1 98 ? -12.293 0.982 8.496 1.00 96.62 98 LEU A C 1
ATOM 736 O O . LEU A 1 98 ? -12.683 0.923 9.667 1.00 96.62 98 LEU A O 1
ATOM 740 N N . PRO A 1 99 ? -12.878 1.812 7.607 1.00 96.81 99 PRO A N 1
ATOM 741 C CA . PRO A 1 99 ? -14.035 2.640 7.953 1.00 96.81 99 PRO A CA 1
ATOM 742 C C . PRO A 1 99 ? -15.262 1.842 8.396 1.00 96.81 99 PRO A C 1
ATOM 744 O O . PRO A 1 99 ? -15.887 2.222 9.385 1.00 96.81 99 PRO A O 1
ATOM 747 N N . ILE A 1 100 ? -15.580 0.716 7.742 1.00 96.69 100 ILE A N 1
ATOM 748 C CA . ILE A 1 100 ? -16.699 -0.156 8.144 1.00 96.69 100 ILE A CA 1
ATOM 749 C C . ILE A 1 100 ? -16.473 -0.701 9.558 1.00 96.69 100 ILE A C 1
ATOM 751 O O . ILE A 1 100 ? -17.378 -0.659 10.392 1.00 96.69 100 ILE A O 1
ATOM 755 N N . PHE A 1 101 ? -15.263 -1.175 9.865 1.00 96.94 101 PHE A N 1
ATOM 756 C CA . PHE A 1 101 ? -14.924 -1.670 11.201 1.00 96.94 101 PHE A CA 1
ATOM 757 C C . PHE A 1 101 ? -14.944 -0.561 12.256 1.00 96.94 101 PHE A C 1
ATOM 759 O O . PHE A 1 101 ? -15.451 -0.777 13.358 1.00 96.94 101 PHE A O 1
ATOM 766 N N . ALA A 1 102 ? -14.433 0.629 11.933 1.00 96.44 102 ALA A N 1
ATOM 767 C CA . ALA A 1 102 ? -14.496 1.787 12.820 1.00 96.44 102 ALA A CA 1
ATOM 768 C C . ALA A 1 102 ? -15.951 2.195 13.096 1.00 96.44 102 ALA A C 1
ATOM 770 O O . ALA A 1 102 ? -16.323 2.408 14.251 1.00 96.44 102 ALA A O 1
ATOM 771 N N . TYR A 1 103 ? -16.790 2.221 12.058 1.00 94.88 103 TYR A N 1
ATOM 772 C CA . TYR A 1 103 ? -18.215 2.505 12.178 1.00 94.88 103 TYR A CA 1
ATOM 773 C C . TYR A 1 103 ? -18.926 1.463 13.046 1.00 94.88 103 TYR A C 1
ATOM 775 O O . TYR A 1 103 ? -19.594 1.810 14.021 1.00 94.88 103 TYR A O 1
ATOM 783 N N . ALA A 1 104 ? -18.708 0.176 12.767 1.00 93.19 104 ALA A N 1
ATOM 784 C CA . ALA A 1 104 ? -19.257 -0.917 13.557 1.00 93.19 104 ALA A CA 1
ATOM 785 C C . ALA A 1 104 ? -18.838 -0.811 15.030 1.00 93.19 104 ALA A C 1
ATOM 787 O O . ALA A 1 104 ? -19.680 -0.948 15.916 1.00 93.19 104 ALA A O 1
ATOM 788 N N . ARG A 1 105 ? -17.564 -0.503 15.308 1.00 95.00 105 ARG A N 1
ATOM 789 C CA . ARG A 1 105 ? -17.062 -0.319 16.675 1.00 95.00 105 ARG A CA 1
ATOM 790 C C . ARG A 1 105 ? -17.793 0.802 17.413 1.00 95.00 105 ARG A C 1
ATOM 792 O O . ARG A 1 105 ? -18.250 0.581 18.529 1.00 95.00 105 ARG A O 1
ATOM 799 N N . VAL A 1 106 ? -17.978 1.963 16.783 1.00 94.00 106 VAL A N 1
ATOM 800 C CA . VAL A 1 106 ? -18.724 3.086 17.381 1.00 94.00 106 VAL A CA 1
ATOM 801 C C . VAL A 1 106 ? -20.166 2.687 17.718 1.00 94.00 106 VAL A C 1
ATOM 803 O O . VAL A 1 106 ? -20.687 3.064 18.769 1.00 94.00 106 VAL A O 1
ATOM 806 N N . LEU A 1 107 ? -20.804 1.880 16.867 1.00 91.88 107 LEU A N 1
ATOM 807 C CA . LEU A 1 107 ? -22.156 1.368 17.103 1.00 91.88 107 LEU A CA 1
ATOM 808 C C . LEU A 1 107 ? -22.232 0.350 18.247 1.00 91.88 107 LEU A C 1
ATOM 810 O O . LEU A 1 107 ? -23.241 0.304 18.954 1.00 91.88 107 LEU A O 1
ATOM 814 N N . PHE A 1 108 ? -21.192 -0.468 18.428 1.00 90.88 108 PHE A N 1
ATOM 815 C CA . PHE A 1 108 ? -21.083 -1.372 19.573 1.00 90.88 108 PHE A CA 1
ATOM 816 C C . PHE A 1 108 ? -20.869 -0.602 20.879 1.00 90.88 108 PHE A C 1
ATOM 818 O O . PHE A 1 108 ? -21.540 -0.903 21.866 1.00 90.88 108 PHE A O 1
ATOM 825 N N . ASP A 1 109 ? -20.004 0.413 20.861 1.00 94.38 109 ASP A N 1
ATOM 826 C CA . ASP A 1 109 ? -19.655 1.208 22.042 1.00 94.38 109 ASP A CA 1
ATOM 827 C C . ASP A 1 109 ? -20.783 2.178 22.455 1.00 94.38 109 ASP A C 1
ATOM 829 O O . ASP A 1 109 ? -20.874 2.564 23.620 1.00 94.38 109 ASP A O 1
ATOM 833 N N . THR A 1 110 ? -21.686 2.543 21.532 1.00 93.62 110 THR A N 1
ATOM 834 C CA . THR A 1 110 ? -22.783 3.498 21.779 1.00 93.62 110 THR A CA 1
ATOM 835 C C . THR A 1 110 ? -24.171 2.868 21.545 1.00 93.62 110 THR A C 1
ATOM 837 O O . THR A 1 110 ? -24.755 2.996 20.462 1.00 93.62 110 THR A O 1
ATOM 840 N N . PRO A 1 111 ? -24.790 2.246 22.572 1.00 86.00 111 PRO A N 1
ATOM 841 C CA . PRO A 1 111 ? -26.061 1.522 22.436 1.00 86.00 111 PRO A CA 1
ATOM 842 C C . PRO A 1 111 ? -27.240 2.383 21.960 1.00 86.00 111 PRO A C 1
ATOM 844 O O . PRO A 1 111 ? -28.183 1.874 21.350 1.00 86.00 111 PRO A O 1
ATOM 847 N N . SER A 1 112 ? -27.202 3.691 22.229 1.00 89.06 112 SER A N 1
ATOM 848 C CA . SER A 1 112 ? -28.234 4.643 21.801 1.00 89.06 112 SER A CA 1
ATOM 849 C C . SER A 1 112 ? -28.271 4.835 20.280 1.00 89.06 112 SER A C 1
ATOM 851 O O . SER A 1 112 ? -29.343 5.100 19.732 1.00 89.06 112 SER A O 1
ATOM 853 N N . LEU A 1 113 ? -27.137 4.650 19.592 1.00 82.31 113 LEU A N 1
ATOM 854 C CA . LEU A 1 113 ? -27.034 4.690 18.130 1.00 82.31 113 LEU A CA 1
ATOM 855 C C . LEU A 1 113 ? -27.474 3.370 17.494 1.00 82.31 113 LEU A C 1
ATOM 857 O O . LEU A 1 113 ? -28.170 3.386 16.482 1.00 82.31 113 LEU A O 1
ATOM 861 N N . LYS A 1 114 ? -27.175 2.230 18.132 1.00 75.69 114 LYS A N 1
ATOM 862 C CA . LYS A 1 114 ? -27.563 0.895 17.644 1.00 75.69 114 LYS A CA 1
ATOM 863 C C . LYS A 1 114 ? -29.065 0.767 17.365 1.00 75.69 114 LYS A C 1
ATOM 865 O O . LYS A 1 114 ? -29.468 0.071 16.440 1.00 75.69 114 LYS A O 1
ATOM 870 N N . ARG A 1 115 ? -29.905 1.457 18.144 1.00 76.06 115 ARG A N 1
ATOM 871 C CA . ARG A 1 115 ? -31.370 1.441 17.984 1.00 76.06 115 ARG A CA 1
ATOM 872 C C . ARG A 1 115 ? -31.875 2.249 16.780 1.00 76.06 115 ARG A C 1
ATOM 874 O O . ARG A 1 115 ? -33.045 2.119 16.438 1.00 76.06 115 ARG A O 1
ATOM 881 N N . LYS A 1 116 ? -31.028 3.092 16.177 1.00 84.69 116 LYS A N 1
ATOM 882 C CA . LYS A 1 116 ? -31.383 4.001 15.074 1.00 84.69 116 LYS A CA 1
ATOM 883 C C . LYS A 1 116 ? -30.979 3.495 13.689 1.00 84.69 116 LYS A C 1
ATOM 885 O O . LYS A 1 116 ? -31.454 4.055 12.707 1.00 84.69 116 LYS A O 1
ATOM 890 N N . ILE A 1 1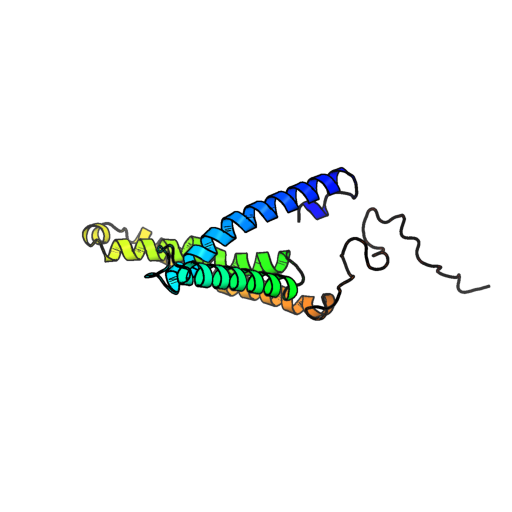17 ? -30.140 2.463 13.601 1.00 89.69 117 ILE A N 1
ATOM 891 C CA . ILE A 1 117 ? -29.684 1.930 12.312 1.00 89.69 117 ILE A CA 1
ATOM 892 C C . ILE A 1 117 ? -30.867 1.332 11.556 1.00 89.69 117 ILE A C 1
ATOM 894 O O . ILE A 1 117 ? -31.565 0.441 12.052 1.00 89.69 117 ILE A O 1
ATOM 898 N N . SER A 1 118 ? -31.065 1.797 10.327 1.00 93.75 118 SER A N 1
ATOM 899 C CA . SER A 1 118 ? -32.038 1.199 9.421 1.00 93.75 118 SER A CA 1
ATOM 900 C C . SER A 1 118 ? -31.533 -0.159 8.932 1.00 93.75 118 SER A C 1
ATOM 902 O O . SER A 1 118 ? -30.353 -0.325 8.630 1.00 93.75 118 SER A O 1
ATOM 904 N N . LYS A 1 119 ? -32.430 -1.138 8.759 1.00 93.94 119 LYS A N 1
ATOM 905 C CA . LYS A 1 119 ? -32.080 -2.437 8.145 1.00 93.94 119 LYS A CA 1
ATOM 906 C C . LYS A 1 119 ? -31.408 -2.270 6.775 1.00 93.94 119 LYS A C 1
ATOM 908 O O . LYS A 1 119 ? -30.583 -3.093 6.397 1.00 93.94 119 LYS A O 1
ATOM 913 N N . PHE A 1 120 ? -31.758 -1.203 6.056 1.00 95.62 120 PHE A N 1
ATOM 914 C CA . PHE A 1 120 ? -31.170 -0.860 4.764 1.00 95.62 120 PHE A CA 1
ATOM 915 C C . PHE A 1 120 ? -29.692 -0.465 4.874 1.00 95.62 120 PHE A C 1
ATOM 917 O O . PHE A 1 120 ? -28.872 -0.912 4.084 1.00 95.62 120 PHE A O 1
ATOM 924 N N . GLU A 1 121 ? -29.341 0.314 5.893 1.00 94.62 121 GLU A N 1
ATOM 925 C CA . GLU A 1 121 ? -27.960 0.723 6.153 1.00 94.62 121 GLU A CA 1
ATOM 926 C C . GLU A 1 121 ? -27.088 -0.484 6.518 1.00 94.62 121 GLU A C 1
ATOM 928 O O . GLU A 1 121 ? -26.002 -0.662 5.976 1.00 94.62 121 GLU A O 1
ATOM 933 N N . TYR A 1 122 ? -27.611 -1.379 7.361 1.00 94.00 122 TYR A N 1
ATOM 934 C CA . TYR A 1 122 ? -26.933 -2.632 7.692 1.00 94.00 122 TYR A CA 1
ATOM 935 C C . TYR A 1 122 ? -26.705 -3.520 6.457 1.00 94.00 122 TYR A C 1
ATOM 937 O O . TYR A 1 122 ? -25.639 -4.116 6.311 1.00 94.00 122 TYR A O 1
ATOM 945 N N . LEU A 1 123 ? -27.684 -3.581 5.547 1.00 96.56 123 LEU A N 1
ATOM 946 C CA . LEU A 1 123 ? -27.548 -4.305 4.284 1.00 96.56 123 LEU A CA 1
ATOM 947 C C . LEU A 1 123 ? -26.443 -3.705 3.403 1.00 96.56 123 LEU A C 1
ATOM 949 O O . LEU A 1 123 ? -25.634 -4.461 2.872 1.00 96.56 123 LEU A O 1
ATOM 953 N N . ILE A 1 124 ? -26.378 -2.374 3.280 1.00 96.94 124 ILE A N 1
ATOM 954 C CA . ILE A 1 124 ? -25.325 -1.690 2.512 1.00 96.94 124 ILE A CA 1
ATOM 955 C C . ILE A 1 124 ? -23.943 -2.028 3.071 1.00 96.94 124 ILE A C 1
ATOM 957 O O . ILE A 1 124 ? -23.079 -2.430 2.301 1.00 96.94 124 ILE A O 1
ATOM 961 N N . LEU A 1 125 ? -23.753 -1.955 4.391 1.00 96.12 125 LEU A N 1
ATOM 962 C CA . LEU A 1 125 ? -22.464 -2.269 5.020 1.00 96.12 125 LEU A CA 1
ATOM 963 C C . LEU A 1 125 ? -22.011 -3.705 4.741 1.00 96.12 125 LEU A C 1
ATOM 965 O O . LEU A 1 125 ? -20.831 -3.945 4.496 1.00 96.12 125 LEU A O 1
ATOM 969 N N . ILE A 1 126 ? -22.939 -4.669 4.757 1.00 97.25 126 ILE A N 1
ATOM 970 C CA . ILE A 1 126 ? -22.624 -6.060 4.406 1.00 97.25 126 ILE A CA 1
ATOM 971 C C . ILE A 1 126 ? -22.219 -6.166 2.936 1.00 97.25 126 ILE A C 1
ATOM 973 O O . ILE A 1 126 ? -21.229 -6.829 2.633 1.00 97.25 126 ILE A O 1
ATOM 977 N N . LEU A 1 127 ? -22.967 -5.539 2.025 1.00 97.88 127 LEU A N 1
ATOM 978 C CA . LEU A 1 127 ? -22.668 -5.589 0.593 1.00 97.88 127 LEU A CA 1
ATOM 979 C C . LEU A 1 127 ? -21.327 -4.923 0.270 1.00 97.88 127 LEU A C 1
ATOM 981 O O . LEU A 1 127 ? -20.541 -5.485 -0.486 1.00 97.88 127 LEU A O 1
ATOM 985 N N . GLU A 1 128 ? -21.040 -3.776 0.880 1.00 97.50 128 GLU A N 1
ATOM 986 C CA . GLU A 1 128 ? -19.779 -3.050 0.730 1.00 97.50 128 GLU A CA 1
ATOM 987 C C . GLU A 1 128 ? -18.597 -3.863 1.271 1.00 97.50 128 GLU A C 1
ATOM 989 O O . GLU A 1 128 ? -17.568 -3.983 0.606 1.00 97.50 128 GLU A O 1
ATOM 994 N N . LEU A 1 129 ? -18.768 -4.515 2.428 1.00 97.94 129 LEU A N 1
ATOM 995 C CA . LEU A 1 129 ? -17.757 -5.410 2.988 1.00 97.94 129 LEU A CA 1
ATOM 996 C C . LEU A 1 129 ? -17.489 -6.610 2.069 1.00 97.94 129 LEU A C 1
ATOM 998 O O . LEU A 1 129 ? -16.332 -6.931 1.805 1.00 97.94 129 LEU A O 1
ATOM 1002 N N . GLN A 1 130 ? -18.538 -7.261 1.557 1.00 98.06 130 GLN A N 1
ATOM 1003 C CA . GLN A 1 130 ? -18.398 -8.387 0.627 1.00 98.06 130 GLN A CA 1
ATOM 1004 C C . GLN A 1 130 ? -17.730 -7.962 -0.683 1.00 98.06 130 GLN A C 1
ATOM 1006 O O . GLN A 1 130 ? -16.824 -8.641 -1.162 1.00 98.06 130 GLN A O 1
ATOM 1011 N N . PHE A 1 131 ? -18.129 -6.816 -1.234 1.00 97.94 131 PHE A N 1
ATOM 1012 C CA . PHE A 1 131 ? -17.520 -6.257 -2.435 1.00 97.94 131 PHE A CA 1
ATOM 1013 C C . PHE A 1 131 ? -16.038 -5.938 -2.216 1.00 97.94 131 PHE A C 1
ATOM 1015 O O . PHE A 1 131 ? -15.204 -6.312 -3.036 1.00 97.94 131 PHE A O 1
ATOM 1022 N N . SER A 1 132 ? -15.681 -5.336 -1.079 1.00 97.75 132 SER A N 1
ATOM 1023 C CA . SER A 1 132 ? -14.284 -5.066 -0.740 1.00 97.75 132 SER A CA 1
ATOM 1024 C C . SER A 1 132 ? -13.459 -6.344 -0.585 1.00 97.75 132 SER A C 1
ATOM 1026 O O . SER A 1 132 ? -12.309 -6.367 -1.015 1.00 97.75 132 SER A O 1
ATOM 1028 N N . LEU A 1 133 ? -14.005 -7.400 0.025 1.00 97.88 133 LEU A N 1
ATOM 1029 C CA . LEU A 1 133 ? -13.312 -8.687 0.139 1.00 97.88 133 LEU A CA 1
ATOM 1030 C C . LEU A 1 133 ? -13.096 -9.324 -1.235 1.00 97.88 133 LEU A C 1
ATOM 1032 O O . LEU A 1 133 ? -12.009 -9.828 -1.513 1.00 97.88 133 LEU A O 1
ATOM 1036 N N . LEU A 1 134 ? -14.101 -9.250 -2.111 1.00 97.94 134 LEU A N 1
ATOM 1037 C CA . LEU A 1 134 ? -13.991 -9.718 -3.488 1.00 97.94 134 LEU A CA 1
ATOM 1038 C C . LEU A 1 134 ? -12.913 -8.943 -4.252 1.00 97.94 134 LEU A C 1
ATOM 1040 O O . LEU A 1 134 ? -12.088 -9.572 -4.908 1.00 97.94 134 LEU A O 1
ATOM 1044 N N . LEU A 1 135 ? -12.873 -7.611 -4.132 1.00 96.88 135 LEU A N 1
ATOM 1045 C CA . LEU A 1 135 ? -11.837 -6.783 -4.756 1.00 96.88 135 LEU A CA 1
ATOM 1046 C C . LEU A 1 135 ? -10.432 -7.164 -4.282 1.00 96.88 135 LEU A C 1
ATOM 1048 O O . LEU A 1 135 ? -9.537 -7.280 -5.113 1.00 96.88 135 LEU A O 1
ATOM 1052 N N . ILE A 1 136 ? -10.244 -7.411 -2.981 1.00 98.00 136 ILE A N 1
ATOM 1053 C CA . ILE A 1 136 ? -8.944 -7.847 -2.453 1.00 98.00 136 ILE A CA 1
ATOM 1054 C C . ILE A 1 136 ? -8.562 -9.195 -3.050 1.00 98.00 136 ILE A C 1
ATOM 1056 O O . ILE A 1 136 ? -7.463 -9.328 -3.574 1.00 98.00 136 ILE A O 1
ATOM 1060 N N . VAL A 1 137 ? -9.445 -10.194 -2.995 1.00 97.88 137 VAL A N 1
ATOM 1061 C CA . VAL A 1 137 ? -9.111 -11.555 -3.441 1.00 97.88 137 VAL A CA 1
ATOM 1062 C C . VAL A 1 137 ? -8.891 -11.600 -4.952 1.00 97.88 137 VAL A C 1
ATOM 1064 O O . VAL A 1 137 ? -7.838 -12.043 -5.400 1.00 97.88 137 VAL A O 1
ATOM 1067 N N . VAL A 1 138 ? -9.859 -11.122 -5.737 1.00 98.06 138 VAL A N 1
ATOM 1068 C CA . VAL A 1 138 ? -9.812 -11.189 -7.204 1.00 98.06 138 VAL A CA 1
ATOM 1069 C C . VAL A 1 138 ? -8.765 -10.231 -7.761 1.00 98.06 138 VAL A C 1
ATOM 1071 O O . VAL A 1 138 ? -8.014 -10.613 -8.653 1.00 98.06 138 VAL A O 1
ATOM 1074 N N . GLY A 1 139 ? -8.675 -9.013 -7.222 1.00 96.56 139 GLY A N 1
ATOM 1075 C CA . GLY A 1 139 ? -7.697 -8.022 -7.662 1.00 96.56 139 GLY A CA 1
ATOM 1076 C C . GLY A 1 139 ? -6.267 -8.458 -7.358 1.00 96.56 139 GLY A C 1
ATOM 1077 O O . GLY A 1 139 ? -5.432 -8.458 -8.254 1.00 96.56 139 GLY A O 1
ATOM 1078 N N . THR A 1 140 ? -5.994 -8.914 -6.129 1.00 96.38 140 THR A N 1
ATOM 1079 C CA . THR A 1 140 ? -4.653 -9.406 -5.765 1.00 96.38 140 THR A CA 1
ATOM 1080 C C . THR A 1 140 ? -4.287 -10.638 -6.589 1.00 96.38 140 THR A C 1
ATOM 1082 O O . THR A 1 140 ? -3.164 -10.728 -7.072 1.00 96.38 140 THR A O 1
ATOM 1085 N N . TRP A 1 141 ? -5.230 -11.567 -6.798 1.00 97.38 141 TRP A N 1
ATOM 1086 C CA . TRP A 1 141 ? -5.005 -12.737 -7.650 1.00 97.38 141 TRP A CA 1
ATOM 1087 C C . TRP A 1 141 ? -4.649 -12.341 -9.085 1.00 97.38 141 TRP A C 1
ATOM 1089 O O . TRP A 1 141 ? -3.662 -12.834 -9.625 1.00 97.38 141 TRP A O 1
ATOM 1099 N N . ALA A 1 142 ? -5.416 -11.429 -9.689 1.00 96.88 142 ALA A N 1
ATOM 1100 C CA . ALA A 1 142 ? -5.165 -10.955 -11.046 1.00 96.88 142 ALA A CA 1
ATOM 1101 C C . ALA A 1 142 ? -3.795 -10.271 -11.167 1.00 96.88 142 ALA A C 1
ATOM 1103 O O . ALA A 1 142 ? -3.038 -10.597 -12.075 1.00 96.88 142 ALA A O 1
ATOM 1104 N N . SER A 1 143 ? -3.435 -9.391 -10.225 1.00 94.50 143 SER A N 1
ATOM 1105 C CA . SER A 1 143 ? -2.122 -8.734 -10.220 1.00 94.50 143 SER A CA 1
ATOM 1106 C C . SER A 1 143 ? -0.971 -9.732 -10.051 1.00 94.50 143 SER A C 1
ATOM 1108 O O . SER A 1 143 ? 0.034 -9.625 -10.747 1.00 94.50 143 SER A O 1
ATOM 1110 N N . VAL A 1 144 ? -1.111 -10.732 -9.172 1.00 92.50 144 VAL A N 1
ATOM 1111 C CA . VAL A 1 144 ? -0.097 -11.790 -9.005 1.00 92.50 144 VAL A CA 1
ATOM 1112 C C . VAL A 1 144 ? 0.050 -12.616 -10.280 1.00 92.50 144 VAL A C 1
ATOM 1114 O O . VAL A 1 144 ? 1.176 -12.897 -10.685 1.00 92.50 144 VAL A O 1
ATOM 1117 N N . GLN A 1 145 ? -1.058 -12.965 -10.936 1.00 94.81 145 GLN A N 1
ATOM 1118 C CA . GLN A 1 145 ? -1.025 -13.713 -12.190 1.00 94.81 145 GLN A CA 1
ATOM 1119 C C . GLN A 1 145 ? -0.287 -12.932 -13.284 1.00 94.81 145 GLN A C 1
ATOM 1121 O O . GLN A 1 145 ? 0.590 -13.495 -13.930 1.00 94.81 145 GLN A O 1
ATOM 1126 N N . THR A 1 146 ? -0.553 -11.630 -13.429 1.00 91.75 146 THR A N 1
ATOM 1127 C CA . THR A 1 146 ? 0.167 -10.767 -14.380 1.00 91.75 146 THR A CA 1
ATOM 1128 C C . THR A 1 146 ? 1.674 -10.746 -14.112 1.00 91.75 146 THR A C 1
ATOM 1130 O O . THR A 1 146 ? 2.465 -10.859 -15.050 1.00 91.75 146 THR A O 1
ATOM 1133 N N . ILE A 1 147 ? 2.082 -10.660 -12.838 1.00 88.56 147 ILE A N 1
ATOM 1134 C CA . ILE A 1 147 ? 3.499 -10.693 -12.439 1.00 88.56 147 ILE A CA 1
ATOM 1135 C C . ILE A 1 147 ? 4.132 -12.047 -12.790 1.00 88.56 147 ILE A C 1
ATOM 1137 O O . ILE A 1 147 ? 5.259 -12.093 -13.279 1.00 88.56 147 ILE A O 1
ATOM 1141 N N . MET A 1 148 ? 3.417 -13.152 -12.553 1.00 89.25 148 MET A N 1
ATOM 1142 C CA . MET A 1 148 ? 3.902 -14.502 -12.851 1.00 89.25 148 MET A CA 1
ATOM 1143 C C . MET A 1 148 ? 4.016 -14.765 -14.354 1.00 89.25 148 MET A C 1
ATOM 1145 O O . MET A 1 148 ? 5.044 -15.269 -14.802 1.00 89.25 148 MET A O 1
ATOM 1149 N N . ASP A 1 149 ? 2.995 -14.407 -15.131 1.00 90.88 149 ASP A N 1
ATOM 1150 C CA . ASP A 1 149 ? 2.970 -14.624 -16.583 1.00 90.88 149 ASP A CA 1
ATOM 1151 C C . ASP A 1 149 ? 4.067 -13.823 -17.285 1.00 90.88 149 ASP A C 1
ATOM 1153 O O . ASP A 1 149 ? 4.648 -14.265 -18.278 1.00 90.88 149 ASP A O 1
ATOM 1157 N N . SER A 1 150 ? 4.402 -12.666 -16.724 1.00 85.50 150 SER A N 1
ATOM 1158 C CA . SER A 1 150 ? 5.412 -11.783 -17.284 1.00 85.50 150 SER A CA 1
ATOM 1159 C C . SER A 1 150 ? 6.825 -12.054 -16.745 1.00 85.50 150 SER A C 1
ATOM 1161 O O . SER A 1 150 ? 7.794 -11.494 -17.252 1.00 85.50 150 SER A O 1
ATOM 1163 N N . TRP A 1 151 ? 6.988 -12.976 -15.784 1.00 81.44 151 TRP A N 1
ATOM 1164 C CA . TRP A 1 151 ? 8.276 -13.291 -15.149 1.00 81.44 151 TRP A CA 1
ATOM 1165 C C . TRP A 1 151 ? 9.363 -13.695 -16.155 1.00 81.44 151 TRP A C 1
ATOM 1167 O O . TRP A 1 151 ? 10.526 -13.326 -16.012 1.00 81.44 151 TRP A O 1
ATOM 1177 N N . HIS A 1 152 ? 8.996 -14.426 -17.210 1.00 79.50 152 HIS A N 1
ATOM 1178 C CA . HIS A 1 152 ? 9.941 -14.854 -18.248 1.00 79.50 152 HIS A CA 1
ATOM 1179 C C . HIS A 1 152 ? 10.482 -13.700 -19.099 1.00 79.50 152 HIS A C 1
ATOM 1181 O O . HIS A 1 152 ? 11.598 -13.789 -19.605 1.00 79.50 152 HIS A O 1
ATOM 1187 N N . THR A 1 153 ? 9.714 -12.621 -19.237 1.00 76.31 153 THR A N 1
ATOM 1188 C CA . THR A 1 153 ? 10.122 -11.404 -19.951 1.00 76.31 153 THR A CA 1
ATOM 1189 C C . THR A 1 153 ? 11.059 -10.546 -19.095 1.00 76.31 153 THR A C 1
ATOM 1191 O O . THR A 1 153 ? 11.823 -9.741 -19.624 1.00 76.31 153 THR A O 1
ATOM 1194 N N . TYR A 1 154 ? 11.011 -10.729 -17.772 1.00 68.00 154 TYR A N 1
ATOM 1195 C CA . TYR A 1 154 ? 11.584 -9.820 -16.778 1.00 68.00 154 TYR A CA 1
ATOM 1196 C C . TYR A 1 154 ? 12.789 -10.369 -16.011 1.00 68.00 154 TYR A C 1
ATOM 1198 O O . TYR A 1 154 ? 13.250 -9.692 -15.094 1.00 68.00 154 TYR A O 1
ATOM 1206 N N . GLY A 1 155 ? 13.253 -11.580 -16.344 1.00 67.56 155 GLY A N 1
ATOM 1207 C CA . GLY A 1 155 ? 14.423 -12.233 -15.745 1.00 67.56 155 GLY A CA 1
ATOM 1208 C C . GLY A 1 155 ? 14.378 -12.371 -14.217 1.00 67.56 155 GLY A C 1
ATOM 1209 O O . GLY A 1 155 ? 13.318 -12.320 -13.592 1.00 67.56 155 GLY A O 1
ATOM 1210 N N . TYR A 1 156 ? 15.527 -12.645 -13.597 1.00 68.00 156 TYR A N 1
ATOM 1211 C CA . TYR A 1 156 ? 15.605 -12.858 -12.149 1.00 68.00 156 TYR A CA 1
ATOM 1212 C C . TYR A 1 156 ? 15.737 -11.533 -11.377 1.00 68.00 156 TYR A C 1
ATOM 1214 O O . TYR A 1 156 ? 16.325 -10.570 -11.878 1.00 68.00 156 TYR A O 1
ATOM 1222 N N . PRO A 1 157 ? 15.246 -11.464 -10.121 1.00 67.69 157 PRO A N 1
ATOM 1223 C CA . PRO A 1 157 ? 15.471 -10.300 -9.270 1.00 67.69 157 PRO A CA 1
ATOM 1224 C C . PRO A 1 157 ? 16.976 -10.026 -9.142 1.00 67.69 157 PRO A C 1
ATOM 1226 O O . PRO A 1 157 ? 17.769 -10.958 -9.010 1.00 67.69 157 PRO A O 1
ATOM 1229 N N . PHE A 1 158 ? 17.353 -8.744 -9.154 1.00 69.06 158 PHE A N 1
ATOM 1230 C CA . PHE A 1 158 ? 18.741 -8.251 -9.152 1.00 69.06 158 PHE A CA 1
ATOM 1231 C C . PHE A 1 158 ? 19.554 -8.466 -10.443 1.00 69.06 158 PHE A C 1
ATOM 1233 O O . PHE A 1 158 ? 20.729 -8.097 -10.475 1.00 69.06 158 PHE A O 1
ATOM 1240 N N . GLU A 1 159 ? 18.970 -8.997 -11.519 1.00 69.25 159 GLU A N 1
ATOM 1241 C CA . GLU A 1 159 ? 19.621 -8.972 -12.832 1.00 69.25 159 GLU A CA 1
ATOM 1242 C C . GLU A 1 159 ? 19.469 -7.592 -13.486 1.00 69.25 159 GLU A C 1
ATOM 1244 O O . GLU A 1 159 ? 18.393 -6.986 -13.468 1.00 69.25 159 GLU A O 1
ATOM 1249 N N . CYS A 1 160 ? 20.551 -7.088 -14.087 1.00 61.19 160 CYS A N 1
ATOM 1250 C CA . CYS A 1 160 ? 20.510 -5.869 -14.890 1.00 61.19 160 CYS A CA 1
ATOM 1251 C C . CYS A 1 160 ? 19.615 -6.095 -16.115 1.00 61.19 160 CYS A C 1
ATOM 1253 O O . CYS A 1 160 ? 20.037 -6.712 -17.092 1.00 61.19 160 CYS A O 1
ATOM 1255 N N . HIS A 1 161 ? 18.386 -5.587 -16.049 1.00 59.44 161 HIS A N 1
ATOM 1256 C CA . HIS A 1 161 ? 17.427 -5.675 -17.140 1.00 59.44 161 HIS A CA 1
ATOM 1257 C C . HIS A 1 161 ? 17.652 -4.584 -18.172 1.00 59.44 161 HIS A C 1
ATOM 1259 O O . HIS A 1 161 ? 17.946 -3.433 -17.859 1.00 59.44 161 HIS A O 1
ATOM 1265 N N . CYS A 1 162 ? 17.537 -4.993 -19.424 1.00 57.91 162 CYS A N 1
ATOM 1266 C CA . CYS A 1 162 ? 17.950 -4.211 -20.573 1.00 57.91 162 CYS A CA 1
ATOM 1267 C C . CYS A 1 162 ? 16.837 -4.011 -21.603 1.00 57.91 162 CYS A C 1
ATOM 1269 O O . CYS A 1 162 ? 16.947 -3.125 -22.446 1.00 57.91 162 CYS A O 1
ATOM 1271 N N . ASN A 1 163 ? 15.758 -4.788 -21.498 1.00 45.78 163 ASN A N 1
ATOM 1272 C CA . ASN A 1 163 ? 14.529 -4.530 -22.233 1.00 45.78 163 ASN A CA 1
ATOM 1273 C C . ASN A 1 163 ? 13.787 -3.366 -21.559 1.00 45.78 163 ASN A C 1
ATOM 1275 O O . ASN A 1 163 ? 13.627 -3.349 -20.341 1.00 45.78 163 ASN A O 1
ATOM 1279 N N . ASP A 1 164 ? 13.406 -2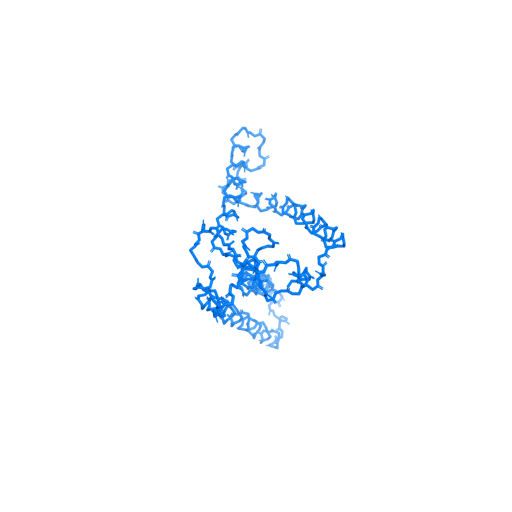.375 -22.365 1.00 49.25 164 ASP A N 1
ATOM 1280 C CA . ASP A 1 164 ? 12.580 -1.208 -22.016 1.00 49.25 164 ASP A CA 1
ATOM 1281 C C . ASP A 1 164 ? 13.180 -0.166 -21.045 1.00 49.25 164 ASP A C 1
ATOM 1283 O O . ASP A 1 164 ? 12.505 0.795 -20.666 1.00 49.25 164 ASP A O 1
ATOM 1287 N N . MET A 1 165 ? 14.472 -0.265 -20.699 1.00 51.75 165 MET A N 1
ATOM 1288 C CA . MET A 1 165 ? 15.200 0.789 -19.975 1.00 51.75 165 MET A CA 1
ATOM 1289 C C . MET A 1 165 ? 16.007 1.699 -20.916 1.00 51.75 165 MET A C 1
ATOM 1291 O O . MET A 1 165 ? 16.764 1.262 -21.777 1.00 51.75 165 MET A O 1
ATOM 1295 N N . TRP A 1 166 ? 15.845 3.007 -20.716 1.00 52.44 166 TRP A N 1
ATOM 1296 C CA . TRP A 1 166 ? 15.928 4.059 -21.736 1.00 52.44 166 TRP A CA 1
ATOM 1297 C C . TRP A 1 166 ? 17.301 4.380 -22.365 1.00 52.44 166 TRP A C 1
ATOM 1299 O O . TRP A 1 166 ? 17.347 5.266 -23.217 1.00 52.44 166 TRP A O 1
ATOM 1309 N N . ASN A 1 167 ? 18.420 3.736 -22.008 1.00 49.47 167 ASN A N 1
ATOM 1310 C CA . ASN A 1 167 ? 19.704 4.052 -22.669 1.00 49.47 167 ASN A CA 1
ATOM 1311 C C . ASN A 1 167 ? 20.858 3.035 -22.569 1.00 49.47 167 ASN A C 1
ATOM 1313 O O . ASN A 1 167 ? 21.914 3.318 -23.136 1.00 49.47 167 ASN A O 1
ATOM 1317 N N . THR A 1 168 ? 20.735 1.900 -21.875 1.00 47.00 168 THR A N 1
ATOM 1318 C CA . THR A 1 168 ? 21.916 1.057 -21.567 1.00 47.00 168 THR A CA 1
ATOM 1319 C C . THR A 1 168 ? 21.906 -0.361 -22.103 1.00 47.00 168 THR A C 1
ATOM 1321 O O . THR A 1 168 ? 22.864 -1.087 -21.853 1.00 47.00 168 THR A O 1
ATOM 1324 N N . CYS A 1 169 ? 20.958 -0.733 -22.953 1.00 48.56 169 CYS A N 1
ATOM 1325 C CA . CYS A 1 169 ? 21.157 -1.897 -23.802 1.00 48.56 169 CYS A CA 1
ATOM 1326 C C . CYS A 1 169 ? 20.637 -1.657 -25.204 1.00 48.56 169 CYS A C 1
ATOM 1328 O O . CYS A 1 169 ? 19.591 -1.051 -25.397 1.00 48.56 169 CYS A O 1
ATOM 1330 N N . ALA A 1 170 ? 21.462 -2.081 -26.158 1.00 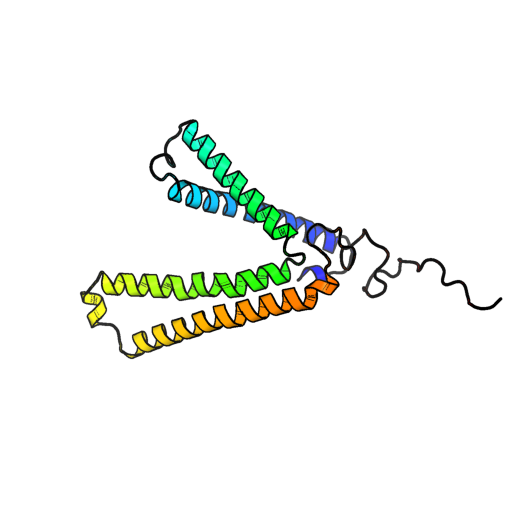45.38 170 ALA A N 1
ATOM 1331 C CA . ALA A 1 170 ? 21.319 -1.942 -27.596 1.00 45.38 170 ALA A CA 1
ATOM 1332 C C . ALA A 1 170 ? 19.866 -1.764 -28.064 1.00 45.38 170 ALA A C 1
ATOM 1334 O O . ALA A 1 170 ? 19.111 -2.726 -28.098 1.00 45.38 170 ALA A O 1
ATOM 1335 N N . CYS A 1 171 ? 19.520 -0.529 -28.437 1.00 50.34 171 CYS A N 1
ATOM 1336 C CA . CYS A 1 171 ? 18.512 -0.199 -29.439 1.00 50.34 171 CYS A CA 1
ATOM 1337 C C . CYS A 1 171 ? 17.334 -1.180 -29.543 1.00 50.34 171 CYS A C 1
ATOM 1339 O O . CYS A 1 171 ? 17.315 -2.025 -30.438 1.00 50.34 171 CYS A O 1
ATOM 1341 N N . SER A 1 172 ? 16.327 -1.032 -28.677 1.00 47.59 172 SER A N 1
ATOM 1342 C CA . SER A 1 172 ? 15.006 -1.592 -28.973 1.00 47.59 172 SER A CA 1
ATOM 1343 C C . SER A 1 172 ? 14.498 -0.916 -30.249 1.00 47.59 172 SER A C 1
ATOM 1345 O O . SER A 1 172 ? 14.173 0.273 -30.250 1.00 47.59 172 SER A O 1
ATOM 1347 N N . ALA A 1 173 ? 14.529 -1.651 -31.361 1.00 49.31 173 ALA A N 1
ATOM 1348 C CA . ALA A 1 173 ? 14.175 -1.158 -32.691 1.00 49.31 173 ALA A CA 1
ATOM 1349 C C . ALA A 1 173 ? 12.691 -0.758 -32.809 1.00 49.31 173 ALA A C 1
ATOM 1351 O O . ALA A 1 173 ? 12.310 -0.101 -33.775 1.00 49.31 173 ALA A O 1
ATOM 1352 N N . ASP A 1 174 ? 11.875 -1.113 -31.814 1.00 51.25 174 ASP A N 1
ATOM 1353 C CA . ASP A 1 174 ? 10.420 -0.997 -31.860 1.00 51.25 174 ASP A CA 1
ATOM 1354 C C . ASP A 1 174 ? 9.871 0.274 -31.177 1.00 51.25 174 ASP A C 1
ATOM 1356 O O . ASP A 1 174 ? 8.657 0.484 -31.152 1.00 51.25 174 ASP A O 1
ATOM 1360 N N . HIS A 1 175 ? 10.728 1.167 -30.655 1.00 54.53 175 HIS A N 1
ATOM 1361 C CA . HIS A 1 175 ? 10.287 2.401 -29.986 1.00 54.53 175 HIS A CA 1
ATOM 1362 C C . HIS A 1 175 ? 10.397 3.671 -30.849 1.00 54.53 175 HIS A C 1
ATOM 1364 O O . HIS A 1 175 ? 11.437 4.004 -31.420 1.00 54.53 175 HIS A O 1
ATOM 1370 N N . ALA A 1 176 ? 9.306 4.444 -30.875 1.00 46.12 176 ALA A N 1
ATOM 1371 C CA . ALA A 1 176 ? 9.218 5.724 -31.573 1.00 46.12 176 ALA A CA 1
ATOM 1372 C C . ALA A 1 176 ? 10.235 6.752 -31.030 1.00 46.12 176 ALA A C 1
ATOM 1374 O O . ALA A 1 176 ? 10.318 6.982 -29.825 1.00 46.12 176 ALA A O 1
ATOM 1375 N N . GLY A 1 177 ? 10.985 7.403 -31.928 1.00 51.53 177 GLY A N 1
ATOM 1376 C CA . GLY A 1 177 ? 12.009 8.402 -31.581 1.00 51.53 177 GLY A CA 1
ATOM 1377 C C . GLY A 1 177 ? 13.444 7.865 -31.496 1.00 51.53 177 GLY A C 1
ATOM 1378 O O . GLY A 1 177 ? 14.357 8.642 -31.225 1.00 51.53 177 GLY A O 1
ATOM 1379 N N . MET A 1 178 ? 13.656 6.575 -31.778 1.00 52.66 178 MET A N 1
ATOM 1380 C CA . MET A 1 178 ? 14.974 5.922 -31.807 1.00 52.66 178 MET A CA 1
ATOM 1381 C C . MET A 1 178 ? 15.527 5.746 -33.235 1.00 52.66 178 MET A C 1
ATOM 1383 O O . MET A 1 178 ? 16.273 4.812 -33.509 1.00 52.66 178 MET A O 1
ATOM 1387 N N . GLU A 1 179 ? 15.217 6.664 -34.158 1.00 56.31 179 GLU A N 1
ATOM 1388 C CA . GLU A 1 179 ? 15.683 6.630 -35.564 1.00 56.31 179 GLU A CA 1
ATOM 1389 C C . GLU A 1 179 ? 17.224 6.638 -35.704 1.00 56.31 179 GLU A C 1
ATOM 1391 O O . GLU A 1 179 ? 17.771 6.288 -36.747 1.00 56.31 179 GLU A O 1
ATOM 1396 N N . TYR A 1 180 ? 17.936 7.017 -34.640 1.00 50.72 180 TYR A N 1
ATOM 1397 C CA . TYR A 1 180 ? 19.398 7.153 -34.586 1.00 50.72 180 TYR A CA 1
ATOM 1398 C C . TYR A 1 180 ? 20.119 5.878 -34.132 1.00 50.72 180 TYR A C 1
ATOM 1400 O O . TYR A 1 180 ? 21.350 5.820 -34.131 1.00 50.72 180 TYR A O 1
ATOM 1408 N N . CYS A 1 181 ? 19.365 4.858 -33.731 1.00 54.53 181 CYS A N 1
ATOM 1409 C CA . CYS A 1 181 ? 19.887 3.544 -33.413 1.00 54.53 181 CYS A CA 1
ATOM 1410 C C . CYS A 1 181 ? 20.196 2.795 -34.712 1.00 54.53 181 CYS A C 1
ATOM 1412 O O . CYS A 1 181 ? 19.389 2.013 -35.207 1.00 54.53 181 CYS A O 1
ATOM 1414 N N . MET A 1 182 ? 21.359 3.070 -35.305 1.00 49.88 182 MET A N 1
ATOM 1415 C CA . MET A 1 182 ? 21.8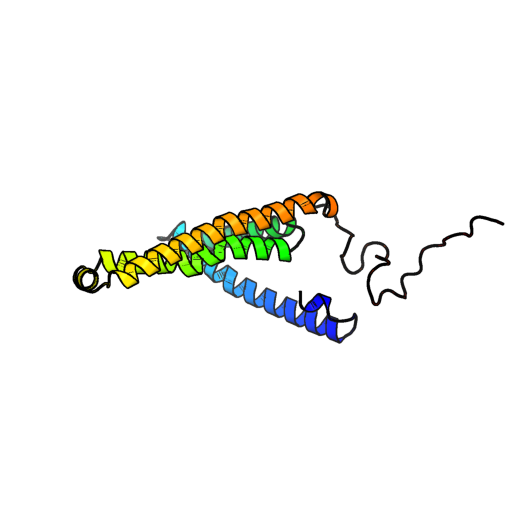22 2.317 -36.467 1.00 49.88 182 MET A CA 1
ATOM 1416 C C . MET A 1 182 ? 21.964 0.846 -36.073 1.00 49.88 182 MET A C 1
ATOM 1418 O O . MET A 1 182 ? 22.756 0.511 -35.191 1.00 49.88 182 MET A O 1
ATOM 1422 N N . ALA A 1 183 ? 21.190 -0.027 -36.720 1.00 53.22 183 ALA A N 1
ATOM 1423 C CA . ALA A 1 183 ? 21.417 -1.461 -36.653 1.00 53.22 183 ALA A CA 1
ATOM 1424 C C . ALA A 1 183 ? 22.901 -1.721 -36.974 1.00 53.22 183 ALA A C 1
ATOM 1426 O O . ALA A 1 183 ? 23.372 -1.236 -38.007 1.00 53.22 183 ALA A O 1
ATOM 1427 N N . PRO A 1 184 ? 23.657 -2.433 -36.120 1.00 53.75 184 PRO A N 1
ATOM 1428 C CA . PRO A 1 184 ? 25.017 -2.809 -36.458 1.00 53.75 184 PRO A CA 1
ATOM 1429 C C . PRO A 1 184 ? 24.946 -3.783 -37.636 1.00 53.75 184 PRO A C 1
ATOM 1431 O O . PRO A 1 184 ? 24.580 -4.941 -37.467 1.00 53.75 184 PRO A O 1
ATOM 1434 N N . ASP A 1 185 ? 25.232 -3.270 -38.831 1.00 56.03 185 ASP A N 1
ATOM 1435 C CA . ASP A 1 185 ? 25.567 -4.003 -40.048 1.00 56.03 185 ASP A CA 1
ATOM 1436 C C . ASP A 1 185 ? 24.812 -5.327 -40.259 1.00 56.03 185 ASP A C 1
ATOM 1438 O O . ASP A 1 185 ? 25.362 -6.421 -40.093 1.00 56.03 185 ASP A O 1
ATOM 1442 N N . MET A 1 186 ? 23.582 -5.253 -40.778 1.00 49.91 186 MET A N 1
ATOM 1443 C CA . MET A 1 186 ? 23.118 -6.329 -41.655 1.00 49.91 186 MET A CA 1
ATOM 1444 C C . MET A 1 186 ? 24.003 -6.318 -42.907 1.00 49.91 186 MET A C 1
ATOM 1446 O O . MET A 1 186 ? 23.73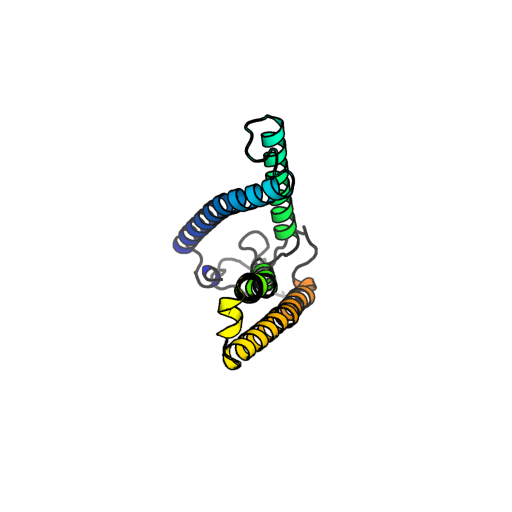4 -5.605 -43.873 1.00 49.91 186 MET A O 1
ATOM 1450 N N . LYS A 1 187 ? 25.089 -7.101 -42.890 1.00 52.72 187 LYS A N 1
ATOM 1451 C CA . LYS A 1 187 ? 25.816 -7.430 -44.118 1.00 52.72 187 LYS A CA 1
ATOM 1452 C C . LYS A 1 187 ? 24.828 -8.077 -45.094 1.00 52.72 187 LYS A C 1
ATOM 1454 O O . LYS A 1 187 ? 24.120 -9.003 -44.688 1.00 52.72 187 LYS A O 1
ATOM 1459 N N . PRO A 1 188 ? 24.778 -7.645 -46.364 1.00 44.75 188 PRO A N 1
ATOM 1460 C CA . PRO A 1 188 ? 23.970 -8.331 -47.355 1.00 44.75 188 PRO A CA 1
ATOM 1461 C C . PRO A 1 188 ? 24.473 -9.772 -47.484 1.00 44.75 188 PRO A C 1
ATOM 1463 O O . PRO A 1 188 ? 25.650 -10.022 -47.746 1.00 44.75 188 PRO A O 1
ATOM 1466 N N . PHE A 1 189 ? 23.572 -10.731 -47.275 1.00 49.25 189 PHE A N 1
ATOM 1467 C CA . PHE A 1 189 ? 23.792 -12.117 -47.661 1.00 49.25 189 PHE A CA 1
ATOM 1468 C C . PHE A 1 189 ? 23.835 -12.158 -49.193 1.00 49.25 189 PHE A C 1
ATOM 1470 O O . PHE A 1 189 ? 22.797 -12.159 -49.851 1.00 49.25 189 PHE A O 1
ATOM 1477 N N . GLY A 1 190 ? 25.043 -12.139 -49.752 1.00 62.38 190 GLY A N 1
ATOM 1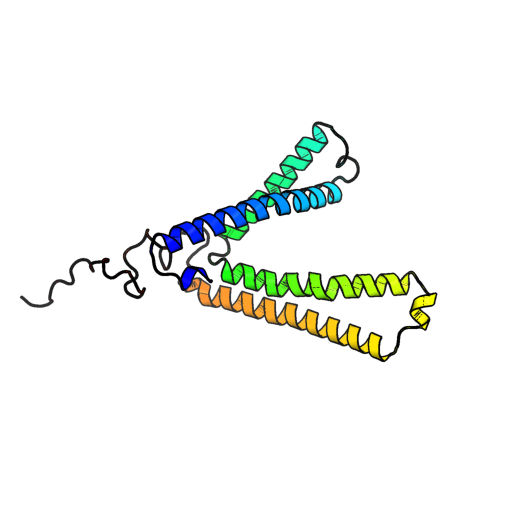478 C CA . GLY A 1 190 ? 25.280 -12.315 -51.182 1.00 62.38 190 GLY A CA 1
ATOM 1479 C C . GLY A 1 190 ? 26.077 -11.183 -51.816 1.00 62.38 190 GLY A C 1
ATOM 1480 O O . GLY A 1 190 ? 25.494 -10.309 -52.451 1.00 62.38 190 GLY A O 1
ATOM 1481 N N . GLN A 1 191 ? 27.402 -11.256 -51.681 1.00 41.34 191 GLN A N 1
ATOM 1482 C CA . GLN A 1 191 ? 28.390 -10.897 -52.705 1.00 41.34 191 GLN A CA 1
ATOM 1483 C C . GLN A 1 191 ? 29.745 -11.500 -52.338 1.00 41.34 191 GLN A C 1
ATOM 1485 O O . GLN A 1 191 ? 30.108 -11.434 -51.141 1.00 41.34 191 GLN A O 1
#

Foldseek 3Di:
DVLQPDADDPVSVVVVVVVVVVVVVVCVVVLVVQLLVVLCVVCVPCCPPPDPVNVVSSVVSSVVVVVVVVVLCLQQVDPVLVCQLCCQAVVLCPPQVVVLVVVVVVCVVDVVVVVVDDPVNVVVNVVSVVVSVCSNVVSNVVSVVVSVVCDVVVDGRPDDDDPPDDPPDQDPVPDPPVPVRPDPDPDDPDD

InterPro domains:
  IPR013057 Amino acid transporter, transmembrane domain [PF01490] (3-144)

Secondary structure (DSSP, 8-state):
-GGGGSPSSHHHHHHHHHHHHHHHHHHHHHHHHHHHHHHHHH-TTTTTS--HHHHHHHHHHHHHHHHHHHHHHHHSS-HHHHHHHHHHHHHHIIIIIHHHHHHHHHHHH-HHHHTT--HHHHHHHHHHHHHHHHHHHHHHHHHHHHHHHTTTTS-STTS---SS-TTTSS--TTSTT-TT---S----S--

Organism: NCBI:txid141414

Sequence (191 aa):
MVIDSIPFGPVFQVASACLVTHMLISYLIKSVVVTKAFHNALDAANASLDTRRSWAGWNLCMLTVMVGAYLSANTIPFFADLVDLLGASVTPLSCYILPIFAYARVLFDTPSLKRKISKFEYLILILELQFSLLLIVVGTWASVQTIMDSWHTYGYPFECHCNDMWNTCACSADHAGMEYCMAPDMKPFGQ

pLDDT: mean 84.42, std 16.46, range [41.34, 98.06]

Radius of gyration: 24.71 Å; chains: 1; bounding box: 60×34×79 Å